Protein AF-A0AAP5IHN7-F1 (afdb_monomer)

Solvent-accessible surface area (backbone atoms only — not comparable to full-atom values): 14460 Å² total; per-residue (Å²): 134,83,80,81,68,76,49,72,66,56,55,54,49,52,39,55,50,35,33,52,52,10,48,52,33,21,50,54,8,46,66,50,47,39,76,86,79,57,64,30,33,31,35,29,40,30,78,47,74,58,98,88,44,81,46,77,48,78,48,77,42,47,66,92,49,83,80,64,87,86,43,43,83,75,46,70,49,75,59,59,65,66,53,33,53,48,10,48,50,31,24,52,52,9,47,52,41,24,52,52,27,50,57,58,45,51,58,51,51,56,50,50,51,52,50,50,50,52,50,52,51,51,52,51,54,50,50,53,52,52,52,52,50,51,53,51,52,52,51,52,51,51,53,50,50,52,52,49,52,52,45,42,71,76,52,60,77,76,76,78,71,88,73,77,88,81,85,87,87,88,79,82,83,73,74,77,74,65,95,52,57,100,42,58,68,29,51,52,56,58,60,68,35,78,89,46,66,80,43,78,65,54,47,44,46,74,64,54,32,75,39,70,56,91,87,44,64,48,50,63,65,61,51,47,52,39,48,54,57,34,37,76,70,64,45,31,44,72,75,41,96,82,67,52,34,34,28,64,67,78,128

pLDDT: mean 77.76, std 14.7, range [32.34, 93.0]

Sequence (251 aa):
MQNKGLTKQGVWLAKHWGLAIGSIMGFGGLCLAVPGNMVTWSKYQQTNNILGVSYTTEQYAPINSPPPFGFKLVGILPDSHSVKGLGASLALLGSTILFMSANSLKKEYERLEFTNWQIRQSEFELTDYEYGQSVEVDRYAIDLQYQQQISNMLNPPVAYHPEELTSPEDQPRLKAEPEFSRTCTGFLAWLKQEKFQKFENKFVVRVLAQQSFPQKKLSTEEIRSFVDELVQVEQVSWLDEEKSSFRLLNS

Foldseek 3Di:
DDPPPQDPVNVVVVLVVLQVQLVCLQVQLVVLQDPVLQFWKFKWWAWDADPNDTDIDIDIDGPPDDDDPRTDGDDIRHGPVVSNVSSPVSNVSSNVSNVVSVVVVVVVVVVVVVVVVVVVVVVVVVVVVVVVVVVVVVVVVVVVVVVVVVCCVVPVPPPPDPDDDDDDDDDDPPPDDQPFDLALVSVVVVCPDPVNPVVVQKDFLVVQQVDDPRHDRDDSVSVLVSQVVCVVVVQKAQPDPVSGMIGGPPD

Radius of gyration: 43.1 Å; Cα contacts (8 Å, |Δi|>4): 229; chains: 1; bounding box: 94×50×125 Å

Secondary structure (DSSP, 8-state):
----PPPHHHHHHHHHHHHHHHHHHHHHHHHHH-GGG--PEEEEEEEEEETTEEEEEEEEEETTSPPPTTPEEEEEE---HHHHHHHHHHHHHHHHHHHHHHHHHHHHHHHHHHHHHHHHHHHHHHHHHHHHHHHHHHHHHHHHHHHHHHHHHHS-----------------------SS-SSHHHHHHHHTSGGGGGGTTEEEHHHHHHSEETTEEPPHHHHHHHHHHHHHTTSEEESSTTS-EEEES--

Structure (mmCIF, N/CA/C/O backbone):
data_AF-A0AAP5IHN7-F1
#
_entry.id   AF-A0AAP5IHN7-F1
#
loop_
_atom_site.group_PDB
_atom_site.id
_atom_site.type_symbol
_atom_site.label_atom_id
_atom_site.label_alt_id
_atom_site.label_comp_id
_atom_site.label_asym_id
_atom_site.label_entity_id
_atom_site.label_seq_id
_atom_site.pdbx_PDB_ins_code
_atom_site.Cartn_x
_atom_site.Cartn_y
_atom_site.Cartn_z
_atom_site.occupancy
_atom_site.B_iso_or_equiv
_atom_site.auth_seq_id
_atom_site.auth_comp_id
_atom_site.auth_asym_id
_atom_site.auth_atom_id
_atom_site.pdbx_PDB_model_num
ATOM 1 N N . MET A 1 1 ? -27.699 17.706 -15.989 1.00 39.12 1 MET A N 1
ATOM 2 C CA . MET A 1 1 ? -26.631 16.684 -16.041 1.00 39.12 1 MET A CA 1
ATOM 3 C C . MET A 1 1 ? -25.768 16.837 -14.800 1.00 39.12 1 MET A C 1
ATOM 5 O O . MET A 1 1 ? -24.958 17.750 -14.736 1.00 39.12 1 MET A O 1
ATOM 9 N N . GLN A 1 2 ? -26.020 16.031 -13.767 1.00 33.59 2 GLN A N 1
ATOM 10 C CA . GLN A 1 2 ? -25.209 16.039 -12.549 1.00 33.59 2 GLN A CA 1
ATOM 11 C C . GLN A 1 2 ? -23.896 15.308 -12.832 1.00 33.59 2 GLN A C 1
ATOM 13 O O . GLN A 1 2 ? -23.904 14.128 -13.181 1.00 33.59 2 GLN A O 1
ATOM 18 N N . ASN A 1 3 ? -22.782 16.025 -12.695 1.00 41.41 3 ASN A N 1
ATOM 19 C CA . ASN A 1 3 ? -21.447 15.444 -12.651 1.00 41.41 3 ASN A CA 1
ATOM 20 C C . ASN A 1 3 ? -21.424 14.440 -11.491 1.00 41.41 3 ASN A C 1
ATOM 22 O O . ASN A 1 3 ? -21.409 14.838 -10.326 1.00 41.41 3 ASN A O 1
ATOM 26 N N . LYS A 1 4 ? -21.466 13.138 -11.798 1.00 50.34 4 LYS A N 1
ATOM 27 C CA . LYS A 1 4 ? -21.148 12.083 -10.833 1.00 50.34 4 LYS A CA 1
ATOM 28 C C . LYS A 1 4 ? -19.668 12.244 -10.502 1.00 50.34 4 LYS A C 1
ATOM 30 O O . LYS A 1 4 ? -18.810 11.735 -11.217 1.00 50.34 4 LYS A O 1
ATOM 35 N N . GLY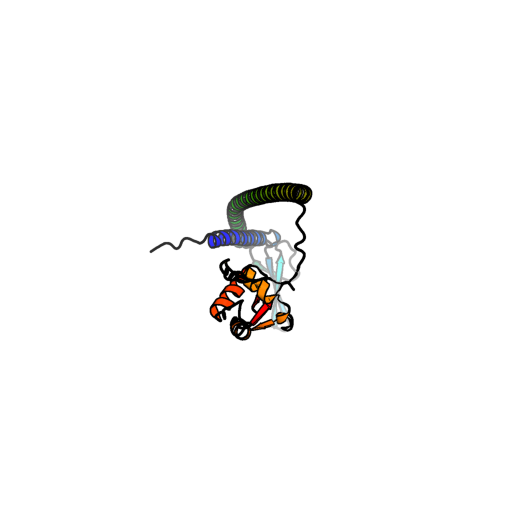 A 1 5 ? -19.386 13.055 -9.483 1.00 51.38 5 GLY A N 1
ATOM 36 C CA . GLY A 1 5 ? -18.038 13.305 -8.998 1.00 51.38 5 GLY A CA 1
ATOM 37 C C . GLY A 1 5 ? -17.333 11.980 -8.743 1.00 51.38 5 GLY A C 1
ATOM 38 O O . GLY A 1 5 ? -17.936 11.054 -8.195 1.00 51.38 5 GLY A O 1
ATOM 39 N N . LEU A 1 6 ? -16.075 11.883 -9.183 1.00 58.16 6 LEU A N 1
ATOM 40 C CA . LEU A 1 6 ? -15.230 10.733 -8.893 1.00 58.16 6 LEU A CA 1
ATOM 41 C C . LEU A 1 6 ? -15.327 10.410 -7.399 1.00 58.16 6 LEU A C 1
ATOM 43 O O . LEU A 1 6 ? -14.991 11.233 -6.547 1.00 58.16 6 LEU A O 1
ATOM 47 N N . THR A 1 7 ? -15.791 9.202 -7.088 1.00 74.31 7 THR A N 1
ATOM 48 C CA . THR A 1 7 ? -15.757 8.674 -5.721 1.00 74.31 7 THR A CA 1
ATOM 49 C C . THR A 1 7 ? -14.334 8.778 -5.162 1.00 74.31 7 THR A C 1
ATOM 51 O O . THR A 1 7 ? -13.362 8.630 -5.908 1.00 74.31 7 THR A O 1
ATOM 54 N N . LYS A 1 8 ? -14.188 9.007 -3.849 1.00 72.50 8 LYS A N 1
ATOM 55 C CA . LYS A 1 8 ? -12.871 9.101 -3.185 1.00 72.50 8 LYS A CA 1
ATOM 56 C C . LYS A 1 8 ? -11.971 7.889 -3.494 1.00 72.50 8 LYS A C 1
ATOM 58 O O . LYS A 1 8 ? -10.769 8.053 -3.669 1.00 72.50 8 LYS A O 1
ATOM 63 N N . GLN A 1 9 ? -12.568 6.705 -3.661 1.00 76.44 9 GLN A N 1
ATOM 64 C CA . GLN A 1 9 ? -11.886 5.482 -4.102 1.00 76.44 9 GLN A CA 1
ATOM 65 C C . GLN A 1 9 ? -11.302 5.593 -5.519 1.00 76.44 9 GLN A C 1
ATOM 67 O O . GLN A 1 9 ? -10.169 5.182 -5.749 1.00 76.44 9 GLN A O 1
ATOM 72 N N . GLY A 1 10 ? -12.036 6.193 -6.460 1.00 79.00 10 GLY A N 1
ATOM 73 C CA . GLY A 1 10 ? -11.558 6.414 -7.827 1.00 79.00 10 GLY A CA 1
ATOM 74 C C . GLY A 1 10 ? -10.370 7.376 -7.895 1.00 79.00 10 GLY A C 1
ATOM 75 O O . GLY A 1 10 ? -9.430 7.134 -8.646 1.00 79.00 10 GLY A O 1
ATOM 76 N N . VAL A 1 11 ? -10.368 8.427 -7.068 1.00 80.81 11 VAL A N 1
ATOM 77 C CA . VAL A 1 11 ? -9.225 9.354 -6.960 1.00 80.81 11 VAL A CA 1
ATOM 78 C C . VAL A 1 11 ? -8.005 8.651 -6.359 1.00 80.81 11 VAL A C 1
ATOM 80 O O . VAL A 1 11 ? -6.893 8.819 -6.854 1.00 80.81 11 VAL A O 1
ATOM 83 N N . TRP A 1 12 ? -8.211 7.834 -5.325 1.00 82.12 12 TRP A N 1
ATOM 84 C CA . TRP A 1 12 ? -7.142 7.068 -4.684 1.00 82.12 12 TRP A CA 1
ATOM 85 C C . TRP A 1 12 ? -6.512 6.048 -5.641 1.00 82.12 12 TRP A C 1
ATOM 87 O O . TRP A 1 12 ? -5.288 6.003 -5.780 1.00 82.12 12 TRP A O 1
ATOM 97 N N . LEU A 1 13 ? -7.340 5.295 -6.373 1.00 86.12 13 LEU A N 1
ATOM 98 C CA . LEU A 1 13 ? -6.884 4.372 -7.411 1.00 86.12 13 LEU A CA 1
ATOM 99 C C . LEU A 1 13 ? -6.112 5.115 -8.502 1.00 86.12 13 LEU A C 1
ATOM 101 O O . LEU A 1 13 ? -5.002 4.711 -8.835 1.00 86.12 13 LEU A O 1
ATOM 105 N N . ALA A 1 14 ? -6.645 6.225 -9.021 1.00 84.88 14 ALA A N 1
ATOM 106 C CA . ALA A 1 14 ? -6.000 6.994 -10.085 1.00 84.88 14 ALA A CA 1
ATOM 107 C C . ALA A 1 14 ? -4.578 7.451 -9.715 1.00 84.88 14 ALA A C 1
ATOM 109 O O . ALA A 1 14 ? -3.684 7.414 -10.558 1.00 84.88 14 ALA A O 1
ATOM 110 N N . LYS A 1 15 ? -4.336 7.819 -8.452 1.00 84.75 15 LYS A N 1
ATOM 111 C CA . LYS A 1 15 ? -2.999 8.203 -7.969 1.00 84.75 15 LYS A CA 1
ATOM 112 C C . LYS A 1 15 ? -2.018 7.030 -7.922 1.00 84.75 15 LYS A C 1
ATOM 114 O O . LYS A 1 15 ? -0.862 7.191 -8.306 1.00 84.75 15 LYS A O 1
ATOM 119 N N . HIS A 1 16 ? -2.470 5.849 -7.499 1.00 87.94 16 HIS A N 1
ATOM 120 C CA . HIS A 1 16 ? -1.637 4.640 -7.476 1.00 87.94 16 HIS A CA 1
ATOM 121 C C . HIS A 1 16 ? -1.355 4.118 -8.890 1.00 87.94 16 HIS A C 1
ATOM 123 O O . HIS A 1 16 ? -0.225 3.737 -9.195 1.00 87.94 16 HIS A O 1
ATOM 129 N N . TRP A 1 17 ? -2.342 4.189 -9.785 1.00 89.56 17 TRP A N 1
ATOM 130 C CA . TRP A 1 17 ? -2.137 3.937 -11.211 1.00 89.56 17 TRP A CA 1
ATOM 131 C C . TRP A 1 17 ? -1.147 4.934 -11.820 1.00 89.56 17 TRP A C 1
ATOM 133 O O . TRP A 1 17 ? -0.264 4.525 -12.568 1.00 89.56 17 TRP A O 1
ATOM 143 N N . GLY A 1 18 ? -1.221 6.215 -11.445 1.00 87.75 18 GLY A N 1
ATOM 144 C CA . GLY A 1 18 ? -0.243 7.233 -11.834 1.00 87.75 18 GLY A CA 1
ATOM 145 C C . GLY A 1 18 ? 1.188 6.876 -11.420 1.00 87.75 18 GLY A C 1
ATOM 146 O O . GLY A 1 18 ? 2.099 6.965 -12.241 1.00 87.75 18 GLY A O 1
ATOM 147 N N . LEU A 1 19 ? 1.391 6.383 -10.192 1.00 90.19 19 LEU A N 1
ATOM 148 C CA . LEU A 1 19 ? 2.695 5.875 -9.742 1.00 90.19 19 LEU A CA 1
ATOM 149 C C . LEU A 1 19 ? 3.184 4.678 -10.568 1.00 90.19 19 LEU A C 1
ATOM 151 O O . LEU A 1 19 ? 4.351 4.646 -10.965 1.00 90.19 19 LEU A O 1
ATOM 155 N N . ALA A 1 20 ? 2.310 3.704 -10.830 1.00 90.69 20 ALA A N 1
ATOM 156 C CA . ALA A 1 20 ? 2.659 2.513 -11.600 1.00 90.69 20 ALA A CA 1
ATOM 157 C C . ALA A 1 20 ? 3.050 2.873 -13.042 1.00 90.69 20 ALA A C 1
ATOM 159 O O . ALA A 1 20 ? 4.103 2.459 -13.524 1.00 90.69 20 ALA A O 1
ATOM 160 N N . ILE A 1 21 ? 2.246 3.710 -13.703 1.00 91.50 21 ILE A N 1
ATOM 161 C CA . ILE A 1 21 ? 2.502 4.180 -15.069 1.00 91.50 21 ILE A CA 1
ATOM 162 C C . ILE A 1 21 ? 3.793 5.001 -15.117 1.00 91.50 21 ILE A C 1
ATOM 164 O O . ILE A 1 21 ? 4.642 4.744 -15.968 1.00 91.50 21 ILE A O 1
ATOM 168 N N . GLY A 1 22 ? 3.985 5.934 -14.179 1.00 90.19 22 GLY A N 1
ATOM 169 C CA . GLY A 1 22 ? 5.208 6.734 -14.089 1.00 90.19 22 GLY A CA 1
ATOM 170 C C . GLY A 1 22 ? 6.461 5.874 -13.910 1.00 90.19 22 GLY A C 1
ATOM 171 O O . GLY A 1 22 ? 7.471 6.115 -14.567 1.00 90.19 22 GLY A O 1
ATOM 172 N N . SER A 1 23 ? 6.377 4.817 -13.097 1.00 90.88 23 SER A N 1
ATOM 173 C CA . SER A 1 23 ? 7.486 3.878 -12.869 1.00 90.88 23 SER A CA 1
ATOM 174 C C . SER A 1 23 ? 7.809 3.053 -14.114 1.00 90.88 23 SER A C 1
ATOM 176 O O . SER A 1 23 ? 8.974 2.943 -14.491 1.00 90.88 23 SER A O 1
ATOM 178 N N . ILE A 1 24 ? 6.789 2.516 -14.788 1.00 92.69 24 ILE A N 1
ATOM 179 C CA . ILE A 1 24 ? 6.959 1.719 -16.011 1.00 92.69 24 ILE A CA 1
ATOM 180 C C . ILE A 1 24 ? 7.515 2.585 -17.146 1.00 92.69 24 ILE A C 1
ATOM 182 O O . ILE A 1 24 ? 8.458 2.176 -17.819 1.00 92.69 24 ILE A O 1
ATOM 186 N N . MET A 1 25 ? 6.977 3.792 -17.345 1.00 89.44 25 MET A N 1
ATOM 187 C CA . MET A 1 25 ? 7.475 4.723 -18.363 1.00 89.44 25 MET A CA 1
ATOM 188 C C . MET A 1 25 ? 8.887 5.217 -18.034 1.00 89.44 25 MET A C 1
ATOM 190 O O . MET A 1 25 ? 9.730 5.282 -18.924 1.00 89.44 25 MET A O 1
ATOM 194 N N . GLY A 1 26 ? 9.170 5.509 -16.763 1.00 89.38 26 GLY A N 1
ATOM 195 C CA . GLY A 1 26 ? 10.495 5.912 -16.299 1.00 89.38 26 GLY A CA 1
ATOM 196 C C . GLY A 1 26 ? 11.541 4.832 -16.568 1.00 89.38 26 GLY A C 1
ATOM 197 O O . GLY A 1 26 ? 12.559 5.088 -17.209 1.00 89.38 26 GLY A O 1
ATOM 198 N N . PHE A 1 27 ? 11.255 3.602 -16.140 1.00 88.62 27 PHE A N 1
ATOM 199 C CA . PHE A 1 27 ? 12.144 2.459 -16.319 1.00 88.62 27 PHE A CA 1
ATOM 200 C C . PHE A 1 27 ? 12.295 2.063 -17.793 1.00 88.62 27 PHE A C 1
ATOM 202 O O . PHE A 1 27 ? 13.413 1.923 -18.281 1.00 88.62 27 PHE A O 1
ATOM 209 N N . GLY A 1 28 ? 11.188 1.959 -18.535 1.00 86.12 28 GLY A N 1
ATOM 210 C CA . GLY A 1 28 ? 11.211 1.668 -19.969 1.00 86.12 28 GLY A CA 1
ATOM 211 C C . GLY A 1 28 ? 11.958 2.738 -20.768 1.00 86.12 28 GLY A C 1
ATOM 212 O O . GLY A 1 28 ? 12.743 2.413 -21.657 1.00 86.12 28 GLY A O 1
ATOM 213 N N . GLY A 1 29 ? 11.787 4.011 -20.403 1.00 85.81 29 GLY A N 1
ATOM 214 C CA . GLY A 1 29 ? 12.540 5.125 -20.969 1.00 85.81 29 GLY A CA 1
ATOM 215 C C . GLY A 1 29 ? 14.040 5.017 -20.714 1.00 85.81 29 GLY A C 1
ATOM 216 O O . GLY A 1 29 ? 14.831 5.174 -21.643 1.00 85.81 29 GLY A O 1
ATOM 217 N N . LEU A 1 30 ? 14.436 4.673 -19.484 1.00 85.06 30 LEU A N 1
ATOM 218 C CA . LEU A 1 30 ? 15.836 4.433 -19.138 1.00 85.06 30 LEU A CA 1
ATOM 219 C C . LEU A 1 30 ? 16.427 3.275 -19.944 1.00 85.06 30 LEU A C 1
ATOM 221 O O . LEU A 1 30 ? 17.497 3.457 -20.513 1.00 85.06 30 LEU A O 1
ATOM 225 N N . CYS A 1 31 ? 15.727 2.139 -20.068 1.00 83.00 31 CYS A N 1
ATOM 226 C CA . CYS A 1 31 ? 16.167 0.988 -20.867 1.00 83.00 31 CYS A CA 1
ATOM 227 C C . CYS A 1 31 ? 16.419 1.348 -22.340 1.00 83.00 31 CYS A C 1
ATOM 229 O O . CYS A 1 31 ? 17.391 0.886 -22.939 1.00 83.00 31 CYS A O 1
ATOM 231 N N . LEU A 1 32 ? 15.568 2.195 -22.920 1.00 79.69 32 LEU A N 1
ATOM 232 C CA . LEU A 1 32 ? 15.720 2.675 -24.296 1.00 79.69 32 LEU A CA 1
ATOM 233 C C . LEU A 1 32 ? 16.826 3.732 -24.439 1.00 79.69 32 LEU A C 1
ATOM 235 O O . LEU A 1 32 ? 17.413 3.864 -25.510 1.00 79.69 32 LEU A O 1
ATOM 239 N N . ALA A 1 33 ? 17.136 4.464 -23.368 1.00 74.50 33 ALA A N 1
ATOM 240 C CA . ALA A 1 33 ? 18.189 5.474 -23.339 1.00 74.50 33 ALA A CA 1
ATOM 241 C C . ALA A 1 33 ? 19.595 4.909 -23.023 1.00 74.50 33 ALA A C 1
ATOM 243 O O . ALA A 1 33 ? 20.571 5.660 -23.093 1.00 74.50 33 ALA A O 1
ATOM 244 N N . VAL A 1 34 ? 19.730 3.615 -22.685 1.00 74.75 34 VAL A N 1
ATOM 245 C CA . VAL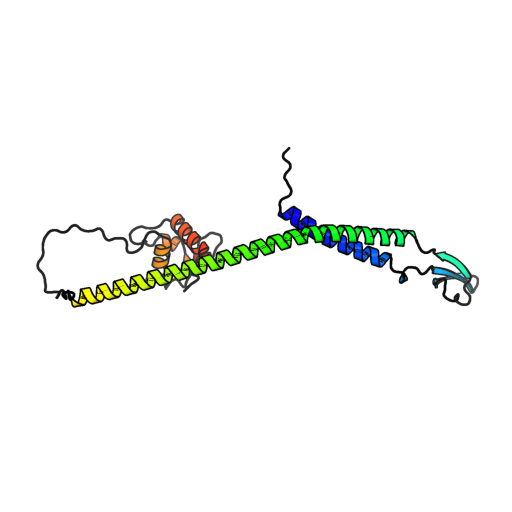 A 1 34 ? 21.012 3.005 -22.276 1.00 74.75 34 VAL A CA 1
ATOM 246 C C . VAL A 1 34 ? 22.068 3.050 -23.402 1.00 74.75 34 VAL A C 1
ATOM 248 O O . VAL A 1 34 ? 21.791 2.618 -24.525 1.00 74.75 34 VAL A O 1
ATOM 251 N N . PRO A 1 35 ? 23.321 3.457 -23.100 1.00 60.31 35 PRO A N 1
ATOM 252 C CA . PRO A 1 35 ? 24.433 3.500 -24.058 1.00 60.31 35 PRO A CA 1
ATOM 253 C C . PRO A 1 35 ? 24.799 2.169 -24.737 1.00 60.31 35 PRO A C 1
ATOM 255 O O . PRO A 1 35 ? 25.333 2.158 -25.840 1.00 60.31 35 PRO A O 1
ATOM 258 N N . GLY A 1 36 ? 24.500 1.032 -24.109 1.00 58.88 36 GLY A N 1
ATOM 259 C CA . GLY A 1 36 ? 24.745 -0.302 -24.673 1.00 58.88 36 GLY A CA 1
ATOM 260 C C . GLY A 1 36 ? 23.912 -0.628 -25.919 1.00 58.88 36 GLY A C 1
ATOM 261 O O . GLY A 1 36 ? 24.344 -1.434 -26.737 1.00 58.88 36 GLY A O 1
ATOM 262 N N . ASN A 1 37 ? 22.771 0.042 -26.117 1.00 58.25 37 ASN A N 1
ATOM 263 C CA . ASN A 1 37 ? 21.926 -0.121 -27.307 1.00 58.25 37 ASN A CA 1
ATOM 264 C C . ASN A 1 37 ? 22.367 0.773 -28.489 1.00 58.25 37 ASN A C 1
ATOM 266 O O . ASN A 1 37 ? 21.694 0.795 -29.513 1.00 58.25 37 ASN A O 1
ATOM 270 N N . MET A 1 38 ? 23.488 1.503 -28.361 1.00 57.16 38 MET A N 1
ATOM 271 C CA . MET A 1 38 ? 23.991 2.499 -29.329 1.00 57.16 38 MET A CA 1
ATOM 272 C C . MET A 1 38 ? 24.950 1.941 -30.381 1.00 57.16 38 MET A C 1
ATOM 274 O O . MET A 1 38 ? 25.636 2.697 -31.072 1.00 57.16 38 MET A O 1
ATOM 278 N N . VAL A 1 39 ? 25.097 0.622 -30.455 1.00 64.94 39 VAL A N 1
ATOM 279 C CA . VAL A 1 39 ? 26.034 0.039 -31.406 1.00 64.94 39 VAL A CA 1
ATOM 280 C C . VAL A 1 39 ? 25.449 0.225 -32.801 1.00 64.94 39 VAL A C 1
ATOM 282 O O . VAL A 1 39 ? 24.494 -0.443 -33.180 1.00 64.94 39 VAL A O 1
ATOM 285 N N . THR A 1 40 ? 26.014 1.150 -33.571 1.00 68.81 40 THR A N 1
ATOM 286 C CA . THR A 1 40 ? 25.834 1.177 -35.021 1.00 68.81 40 THR A CA 1
ATOM 287 C C . THR A 1 40 ? 26.321 -0.155 -35.566 1.00 68.81 40 THR A C 1
ATOM 289 O O . THR A 1 40 ? 27.444 -0.576 -35.285 1.00 68.81 40 THR A O 1
ATOM 292 N N . TRP A 1 41 ? 25.470 -0.836 -36.325 1.00 81.50 41 TRP A N 1
ATOM 293 C CA . TRP A 1 41 ? 25.812 -2.123 -36.916 1.00 81.50 41 TRP A CA 1
ATOM 294 C C . TRP A 1 41 ? 26.199 -1.911 -38.371 1.00 81.50 41 TRP A C 1
ATOM 296 O O . TRP A 1 41 ? 25.454 -1.319 -39.151 1.00 81.50 41 TRP A O 1
ATOM 306 N N . SER A 1 42 ? 27.364 -2.401 -38.759 1.00 84.44 42 SER A N 1
ATOM 307 C CA . SER A 1 42 ? 27.740 -2.544 -40.157 1.00 84.44 42 SER A CA 1
ATOM 308 C C . SER A 1 42 ? 27.210 -3.876 -40.688 1.00 84.44 42 SER A C 1
ATOM 310 O O . SER A 1 42 ? 27.376 -4.933 -40.074 1.00 84.44 42 SER A O 1
ATOM 312 N N . LYS A 1 43 ? 26.542 -3.815 -41.844 1.00 88.06 43 LYS A N 1
ATOM 313 C CA . LYS A 1 43 ? 26.085 -4.980 -42.601 1.00 88.06 43 LYS A CA 1
ATOM 314 C C . LYS A 1 43 ? 27.157 -5.360 -43.613 1.00 88.06 43 LYS A C 1
ATOM 316 O O . LYS A 1 43 ? 27.478 -4.585 -44.519 1.00 88.06 43 LYS A O 1
ATOM 321 N N . TYR A 1 44 ? 27.655 -6.578 -43.488 1.00 89.44 44 TYR A N 1
ATOM 322 C CA . TYR A 1 44 ? 28.633 -7.168 -44.383 1.00 89.44 44 TYR A CA 1
ATOM 323 C C . TYR A 1 44 ? 27.987 -8.280 -45.208 1.00 89.44 44 TYR A C 1
ATOM 325 O O . TYR A 1 44 ? 27.178 -9.052 -44.693 1.00 89.44 44 TYR A O 1
ATOM 333 N N . GLN A 1 45 ? 28.340 -8.378 -46.489 1.00 92.31 45 GLN A N 1
ATOM 334 C CA . GLN A 1 45 ? 27.931 -9.486 -47.348 1.00 92.31 45 GLN A CA 1
ATOM 335 C C . GLN A 1 45 ? 29.140 -10.105 -48.042 1.00 92.31 45 GLN A C 1
ATOM 337 O O . GLN A 1 45 ? 30.030 -9.409 -48.534 1.00 92.31 45 GLN A O 1
ATOM 342 N N . GLN A 1 46 ? 29.139 -11.429 -48.124 1.00 90.94 46 GLN A N 1
ATOM 343 C CA . GLN A 1 46 ? 30.063 -12.195 -48.945 1.00 90.94 46 GLN A CA 1
ATOM 344 C C . GLN A 1 46 ? 29.254 -12.941 -49.997 1.00 90.94 46 G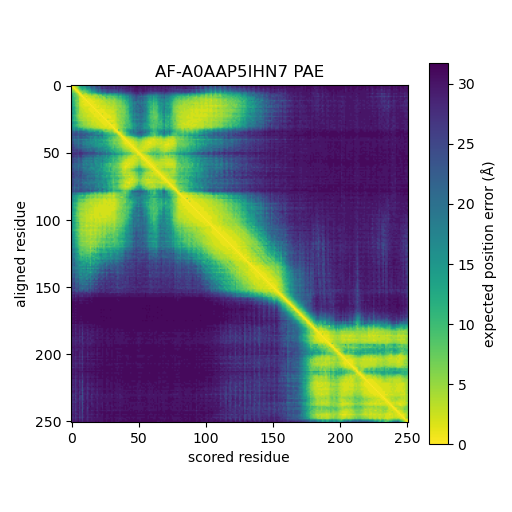LN A C 1
ATOM 346 O O . GLN A 1 46 ? 28.353 -13.712 -49.672 1.00 90.94 46 GLN A O 1
ATOM 351 N N . THR A 1 47 ? 29.564 -12.690 -51.267 1.00 87.19 47 THR A N 1
ATOM 352 C CA . THR A 1 47 ? 28.983 -13.440 -52.383 1.00 87.19 47 THR A CA 1
ATOM 353 C C . THR A 1 47 ? 30.005 -14.467 -52.841 1.00 87.19 47 THR A C 1
ATOM 355 O O . THR A 1 47 ? 31.057 -14.096 -53.355 1.00 87.19 47 THR A O 1
ATOM 358 N N . ASN A 1 48 ? 29.706 -15.745 -52.640 1.00 88.06 48 ASN A N 1
ATOM 359 C CA . ASN A 1 48 ? 30.523 -16.856 -53.111 1.00 88.06 48 ASN A CA 1
ATOM 360 C C . ASN A 1 48 ? 29.840 -17.495 -54.319 1.00 88.06 48 ASN A C 1
ATOM 362 O O . ASN A 1 48 ? 28.620 -17.639 -54.336 1.00 88.06 48 ASN A O 1
ATOM 366 N N . ASN A 1 49 ? 30.615 -17.887 -55.324 1.00 86.12 49 ASN A N 1
ATOM 367 C CA . ASN A 1 49 ? 30.099 -18.598 -56.488 1.00 86.12 49 ASN A CA 1
ATOM 368 C C . ASN A 1 49 ? 30.671 -20.016 -56.476 1.00 86.12 49 ASN A C 1
ATOM 370 O O . ASN A 1 49 ? 31.886 -20.189 -56.565 1.00 86.12 49 ASN A O 1
ATOM 374 N N . ILE A 1 50 ? 29.808 -21.017 -56.307 1.00 84.44 50 ILE A N 1
ATOM 375 C CA . ILE A 1 50 ? 30.192 -22.431 -56.259 1.00 84.44 50 ILE A CA 1
ATOM 376 C C . ILE A 1 50 ? 29.396 -23.138 -57.352 1.00 84.44 50 ILE A C 1
ATOM 378 O O . ILE A 1 50 ? 28.170 -23.079 -57.359 1.00 84.44 50 ILE A O 1
ATOM 382 N N . LEU A 1 51 ? 30.093 -23.787 -58.291 1.00 81.69 51 LEU A N 1
ATOM 383 C CA . LEU A 1 51 ? 29.479 -24.536 -59.400 1.00 81.69 51 LEU A CA 1
ATOM 384 C C . LEU A 1 51 ? 28.482 -23.710 -60.248 1.00 81.69 51 LEU A C 1
ATOM 386 O O . LEU A 1 51 ? 27.492 -24.240 -60.742 1.00 81.69 51 LEU A O 1
ATOM 390 N N . GLY A 1 52 ? 28.733 -22.406 -60.419 1.00 83.12 52 GLY A N 1
ATOM 391 C CA . GLY A 1 52 ? 27.877 -21.507 -61.207 1.00 83.12 52 GLY A CA 1
ATOM 392 C C . GLY A 1 52 ? 26.642 -20.980 -60.467 1.00 83.12 52 GLY A C 1
ATOM 393 O O . GLY A 1 52 ? 25.872 -20.220 -61.053 1.00 83.12 52 GLY A O 1
ATOM 394 N N . VAL A 1 53 ? 26.464 -21.340 -59.192 1.00 82.62 53 VAL A N 1
ATOM 395 C CA . VAL A 1 53 ? 25.400 -20.829 -58.321 1.00 82.62 53 VAL A CA 1
ATOM 396 C C . VAL A 1 53 ? 25.985 -19.811 -57.340 1.00 82.62 53 VAL A C 1
ATOM 398 O O . VAL A 1 53 ? 26.935 -20.094 -56.604 1.00 82.62 53 VAL A O 1
ATOM 401 N N . SER A 1 54 ? 25.405 -18.610 -57.319 1.00 89.62 54 SER A N 1
ATOM 402 C CA . SER A 1 54 ? 25.785 -17.532 -56.404 1.00 89.62 54 SER A CA 1
ATOM 403 C C . SER A 1 54 ? 25.074 -17.657 -55.053 1.00 89.62 54 SER A C 1
ATOM 405 O O . SER A 1 54 ? 23.845 -17.633 -54.999 1.00 89.62 54 SER A O 1
ATOM 407 N N . TYR A 1 55 ? 25.845 -17.700 -53.966 1.00 88.38 55 TYR A N 1
ATOM 408 C CA . TYR A 1 55 ? 25.373 -17.688 -52.582 1.00 88.38 55 TYR A CA 1
ATOM 409 C C . TYR A 1 55 ? 25.800 -16.394 -51.891 1.00 88.38 55 TYR A C 1
ATOM 411 O O . TYR A 1 55 ? 26.987 -16.068 -51.853 1.00 88.38 55 TYR A O 1
ATOM 419 N N . THR A 1 56 ? 24.850 -15.674 -51.302 1.00 89.56 56 THR A N 1
ATOM 420 C CA . THR A 1 56 ? 25.110 -14.476 -50.494 1.00 89.56 56 THR A CA 1
ATOM 421 C C . THR A 1 56 ? 24.966 -14.793 -49.013 1.00 89.56 56 THR A C 1
ATOM 423 O O . THR A 1 56 ? 23.885 -15.163 -48.563 1.00 89.56 56 THR A O 1
ATOM 426 N N . THR A 1 57 ? 26.046 -14.627 -48.253 1.00 89.12 57 THR A N 1
ATOM 427 C CA . THR A 1 57 ? 26.044 -14.727 -46.785 1.00 89.12 57 THR A CA 1
ATOM 428 C C . THR A 1 57 ? 26.053 -13.324 -46.194 1.00 89.12 57 THR A C 1
ATOM 430 O O . THR A 1 57 ? 26.871 -12.502 -46.607 1.00 89.12 57 THR A O 1
ATOM 433 N N . GLU A 1 58 ? 25.163 -13.047 -45.241 1.00 90.12 58 GLU A N 1
ATOM 434 C CA . GLU A 1 58 ? 25.088 -11.758 -44.544 1.00 90.12 58 GLU A CA 1
ATOM 435 C C . GLU A 1 58 ? 25.590 -11.890 -43.103 1.00 90.12 58 GLU A C 1
ATOM 437 O O . GLU A 1 58 ? 25.265 -12.857 -42.415 1.00 90.12 58 GLU A O 1
ATOM 442 N N . GLN A 1 59 ? 26.358 -10.90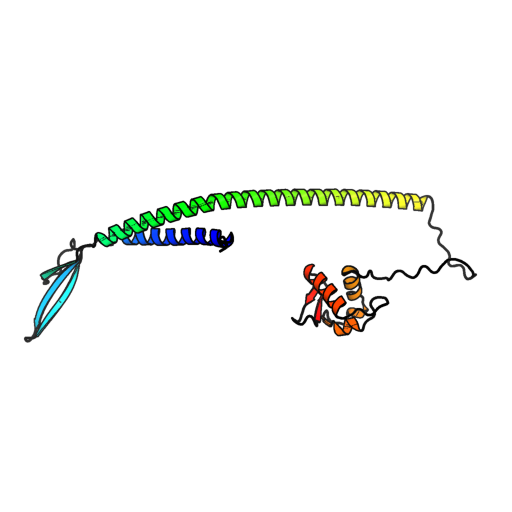7 -42.636 1.00 88.62 59 GLN A N 1
ATOM 443 C CA . GLN A 1 59 ? 26.835 -10.828 -41.258 1.00 88.62 59 GLN A CA 1
ATOM 444 C C . GLN A 1 59 ? 26.738 -9.391 -40.740 1.00 88.62 59 GLN A C 1
ATOM 446 O O . GLN A 1 59 ? 26.961 -8.432 -41.480 1.00 88.62 59 GLN A O 1
ATOM 451 N N . TYR A 1 60 ? 26.425 -9.245 -39.454 1.00 85.38 60 TYR A N 1
ATOM 452 C CA . TYR A 1 60 ? 26.342 -7.958 -38.770 1.00 85.38 60 TYR A CA 1
ATOM 453 C C . TYR A 1 60 ? 27.456 -7.861 -37.737 1.00 85.38 60 TYR A C 1
ATOM 455 O O . TYR A 1 60 ? 27.658 -8.794 -36.958 1.00 85.38 60 TYR A O 1
ATOM 463 N N . ALA A 1 61 ? 28.165 -6.736 -37.721 1.00 83.12 61 ALA A N 1
ATOM 464 C CA . ALA A 1 61 ? 29.167 -6.458 -36.701 1.00 83.12 61 ALA A CA 1
ATOM 465 C C . ALA A 1 61 ? 29.022 -5.017 -36.177 1.00 83.12 61 ALA A C 1
ATOM 467 O O . ALA A 1 61 ? 28.526 -4.153 -36.901 1.00 83.12 61 ALA A O 1
ATOM 468 N N . PRO A 1 62 ? 29.423 -4.732 -34.929 1.00 81.69 62 PRO A N 1
ATOM 469 C CA . PRO A 1 62 ? 29.551 -3.364 -34.427 1.00 81.69 62 PRO A CA 1
ATOM 470 C C . PRO A 1 62 ? 30.451 -2.502 -35.327 1.00 81.69 62 PRO A C 1
ATOM 472 O O . PRO A 1 62 ? 31.500 -2.979 -35.756 1.00 81.69 62 PRO A O 1
ATOM 475 N N . ILE A 1 63 ? 30.139 -1.220 -35.542 1.00 76.75 63 ILE A N 1
ATOM 476 C CA . ILE A 1 63 ? 30.943 -0.329 -36.408 1.00 76.75 63 ILE A CA 1
ATOM 477 C C . ILE A 1 63 ? 32.404 -0.200 -35.945 1.00 76.75 63 ILE A C 1
ATOM 479 O O . ILE A 1 63 ? 33.297 0.015 -36.757 1.00 76.75 63 ILE A O 1
ATOM 483 N N . ASN A 1 64 ? 32.636 -0.348 -34.636 1.00 77.06 64 ASN A N 1
ATOM 484 C CA . ASN A 1 64 ? 33.955 -0.271 -34.005 1.00 77.06 64 ASN A CA 1
ATOM 485 C C . ASN A 1 64 ? 34.665 -1.634 -33.933 1.00 77.06 64 ASN A C 1
ATOM 487 O O . ASN A 1 64 ? 35.754 -1.728 -33.369 1.00 77.06 64 ASN A O 1
ATOM 491 N N . SER A 1 65 ? 34.048 -2.700 -34.447 1.00 81.50 65 SER A N 1
ATOM 492 C CA . SER A 1 65 ? 34.657 -4.029 -34.506 1.00 81.50 65 SER A CA 1
ATOM 493 C C . SER A 1 65 ? 35.392 -4.230 -35.836 1.00 81.50 65 SER A C 1
ATOM 495 O O . SER A 1 65 ? 35.003 -3.643 -36.850 1.00 81.50 65 SER A O 1
ATOM 497 N N . PRO A 1 66 ? 36.471 -5.032 -35.859 1.00 83.44 66 PRO A N 1
ATOM 498 C CA . PRO A 1 66 ? 37.166 -5.337 -37.101 1.00 83.44 66 PRO A CA 1
ATOM 499 C C . PRO A 1 66 ? 36.216 -6.035 -38.091 1.00 83.44 66 PRO A C 1
ATOM 501 O O . PRO A 1 66 ? 35.420 -6.883 -37.678 1.00 83.44 66 PRO A O 1
ATOM 504 N N . PRO A 1 67 ? 36.292 -5.707 -39.394 1.00 83.06 67 PRO A N 1
ATOM 505 C CA . PRO A 1 67 ? 35.428 -6.319 -40.390 1.00 83.06 67 PRO A CA 1
ATOM 506 C C . PRO A 1 67 ? 35.700 -7.829 -40.483 1.00 83.06 67 PRO A C 1
ATOM 508 O O . PRO A 1 67 ? 36.864 -8.243 -40.446 1.00 83.06 67 PRO A O 1
ATOM 511 N N . PRO A 1 68 ? 34.660 -8.665 -40.640 1.00 85.94 68 PRO A N 1
ATOM 512 C CA . PRO A 1 68 ? 34.845 -10.096 -40.835 1.00 85.94 68 PRO A CA 1
ATOM 513 C C . PRO A 1 68 ? 35.609 -10.367 -42.140 1.00 85.94 68 PRO A C 1
ATOM 515 O O . PRO A 1 68 ? 35.308 -9.802 -43.195 1.00 85.94 68 PRO A O 1
ATOM 518 N N . PHE A 1 69 ? 36.625 -11.232 -42.062 1.00 85.50 69 PHE A N 1
ATOM 519 C CA . PHE A 1 69 ? 37.496 -11.555 -43.193 1.00 85.50 69 PHE A CA 1
ATOM 520 C C . PHE A 1 69 ? 36.699 -12.102 -44.383 1.00 85.50 69 PHE A C 1
ATOM 522 O O . PHE A 1 69 ? 35.930 -13.047 -44.240 1.00 85.50 69 PHE A O 1
ATOM 529 N N . GLY A 1 70 ? 36.919 -11.531 -45.570 1.00 83.44 70 GLY A N 1
ATOM 530 C CA . GLY A 1 70 ? 36.295 -11.992 -46.816 1.00 83.44 70 GLY A CA 1
ATOM 531 C C . GLY A 1 70 ? 34.909 -11.409 -47.114 1.00 83.44 70 GLY A C 1
ATOM 532 O O . GLY A 1 70 ? 34.389 -11.638 -48.205 1.00 83.44 70 GLY A O 1
ATOM 533 N N . PHE A 1 71 ? 34.333 -10.605 -46.215 1.00 88.12 71 PHE A N 1
ATOM 534 C CA . PHE A 1 71 ? 33.062 -9.929 -46.460 1.00 88.12 71 PHE A CA 1
ATOM 535 C C . PHE A 1 71 ? 33.265 -8.471 -46.898 1.00 88.12 71 PHE A C 1
ATOM 537 O O . PHE A 1 71 ? 34.179 -7.781 -46.447 1.00 88.12 71 PHE A O 1
ATOM 544 N N . LYS A 1 72 ? 32.379 -7.971 -47.765 1.00 86.31 72 LYS A N 1
ATOM 545 C CA . LYS A 1 72 ? 32.335 -6.562 -48.179 1.00 86.31 72 LYS A CA 1
ATOM 546 C C . LYS A 1 72 ? 31.284 -5.808 -47.374 1.00 86.31 72 LYS A C 1
ATOM 548 O O . LYS A 1 72 ? 30.205 -6.336 -47.124 1.00 86.31 72 LYS A O 1
ATOM 553 N N . LEU A 1 73 ? 31.584 -4.569 -46.993 1.00 84.81 73 LEU A N 1
ATOM 554 C CA . LEU A 1 73 ? 30.602 -3.674 -46.381 1.00 84.81 73 LEU A CA 1
ATOM 555 C C . LEU A 1 73 ? 29.535 -3.312 -47.423 1.00 84.81 73 LEU A C 1
ATOM 557 O O . LEU A 1 73 ? 29.871 -2.806 -48.492 1.00 84.81 73 LEU A O 1
ATOM 561 N N . VAL A 1 74 ? 28.267 -3.567 -47.108 1.00 87.12 74 VAL A N 1
ATOM 562 C CA . VAL A 1 74 ? 27.130 -3.304 -48.011 1.00 87.12 74 VAL A CA 1
ATOM 563 C C . VAL A 1 74 ? 26.228 -2.200 -47.484 1.00 87.12 74 VAL A C 1
ATOM 565 O O . VAL A 1 74 ? 25.582 -1.501 -48.257 1.00 87.12 74 VAL A O 1
ATOM 568 N N . GLY A 1 75 ? 26.212 -1.991 -46.172 1.00 80.75 75 GLY A N 1
ATOM 569 C CA . GLY A 1 75 ? 25.458 -0.901 -45.584 1.00 80.75 75 GLY A CA 1
ATOM 570 C C . GLY A 1 75 ? 25.812 -0.681 -44.129 1.00 80.75 75 GLY A C 1
ATOM 571 O O . GLY A 1 75 ? 26.419 -1.527 -43.474 1.00 80.75 75 GLY A O 1
ATOM 572 N N . ILE A 1 76 ? 25.406 0.472 -43.625 1.00 78.38 76 ILE A N 1
ATOM 573 C CA . ILE A 1 76 ? 25.457 0.806 -42.207 1.00 78.38 76 ILE A CA 1
ATOM 574 C C . ILE A 1 76 ? 24.002 0.887 -41.760 1.00 78.38 76 ILE A C 1
ATOM 576 O O . ILE A 1 76 ? 23.207 1.564 -42.409 1.00 78.38 76 ILE A O 1
ATOM 580 N N . LEU A 1 77 ? 23.643 0.184 -40.689 1.00 71.69 77 LEU A N 1
ATOM 581 C CA . LEU A 1 77 ? 22.396 0.430 -39.978 1.00 71.69 77 LEU A CA 1
ATOM 582 C C . LEU A 1 77 ? 22.674 1.553 -38.975 1.00 71.69 77 LEU A C 1
ATOM 584 O O . LEU A 1 77 ? 23.364 1.312 -37.976 1.00 71.69 77 LEU A O 1
ATOM 588 N N . PRO A 1 78 ? 22.223 2.790 -39.259 1.00 60.84 78 PRO A N 1
ATOM 589 C CA . PRO A 1 78 ? 22.457 3.900 -38.359 1.00 60.84 78 PRO A CA 1
ATOM 590 C C . PRO A 1 78 ? 21.717 3.667 -37.045 1.00 60.84 78 PRO A C 1
ATOM 592 O O . PRO A 1 78 ? 20.595 3.157 -37.015 1.00 60.84 78 PRO A O 1
ATOM 595 N N . ASP A 1 79 ? 22.361 4.080 -35.960 1.00 65.19 79 ASP A N 1
ATOM 596 C CA . ASP A 1 79 ? 21.746 4.150 -34.647 1.00 65.19 79 ASP A CA 1
ATOM 597 C C . ASP A 1 79 ? 20.563 5.126 -34.719 1.00 65.19 79 ASP A C 1
ATOM 599 O O . ASP A 1 79 ? 20.675 6.238 -35.251 1.00 65.19 79 ASP A O 1
ATOM 603 N N . SER A 1 80 ? 19.394 4.709 -34.237 1.00 64.31 80 SER A N 1
ATOM 604 C CA . SER A 1 80 ? 18.211 5.561 -34.317 1.00 64.31 80 SER A CA 1
ATOM 605 C C . SER A 1 80 ? 18.233 6.548 -33.150 1.00 64.31 80 SER A C 1
ATOM 607 O O . SER A 1 80 ? 17.721 6.296 -32.060 1.00 64.31 80 SER A O 1
ATOM 609 N N . HIS A 1 81 ? 18.822 7.724 -33.378 1.00 68.56 81 HIS A N 1
ATOM 610 C CA . HIS A 1 81 ? 18.755 8.853 -32.439 1.00 68.56 81 HIS A CA 1
ATOM 611 C C . HIS A 1 81 ? 17.315 9.136 -31.972 1.00 68.56 81 HIS A C 1
ATOM 613 O O . HIS A 1 81 ? 17.096 9.548 -30.833 1.00 68.56 81 HIS A O 1
ATOM 619 N N . SER A 1 82 ? 16.331 8.836 -32.822 1.00 68.06 82 SER A N 1
ATOM 620 C CA . SER A 1 82 ? 14.903 8.878 -32.515 1.00 68.06 82 SER A CA 1
ATOM 621 C C . SER A 1 82 ? 14.504 7.974 -31.343 1.00 68.06 82 SER A C 1
ATOM 623 O O . SER A 1 82 ? 13.742 8.419 -30.494 1.00 68.06 82 SER A O 1
ATOM 625 N N . VAL A 1 83 ? 15.036 6.751 -31.225 1.00 74.69 83 VAL A N 1
ATOM 626 C CA . VAL A 1 83 ? 14.701 5.833 -30.116 1.00 74.69 83 VAL A CA 1
ATOM 627 C C . VAL A 1 83 ? 15.281 6.318 -28.789 1.00 74.69 83 VAL A C 1
ATOM 629 O O . VAL A 1 83 ? 14.624 6.181 -27.762 1.00 74.69 83 VAL A O 1
ATOM 632 N N . LYS A 1 84 ? 16.439 6.988 -28.794 1.00 70.62 84 LYS A N 1
ATOM 633 C CA . LYS A 1 84 ? 16.983 7.643 -27.590 1.00 70.62 84 LYS A CA 1
ATOM 634 C C . LYS A 1 84 ? 16.209 8.885 -27.204 1.00 70.62 84 LYS A C 1
ATOM 636 O O . LYS A 1 84 ? 15.956 9.088 -26.026 1.00 70.62 84 LYS A O 1
ATOM 641 N N . GLY A 1 85 ? 15.848 9.717 -28.181 1.00 79.38 85 GLY A N 1
ATOM 642 C CA . GLY A 1 85 ? 15.003 10.884 -27.940 1.00 79.38 85 GLY A CA 1
ATOM 643 C C . GLY A 1 85 ? 13.673 10.461 -27.322 1.00 79.38 85 GLY A C 1
ATOM 644 O O . GLY A 1 85 ? 13.256 11.022 -26.312 1.00 79.38 85 GLY A O 1
ATOM 645 N N . LEU A 1 86 ? 13.076 9.392 -27.857 1.00 83.31 86 LEU A N 1
ATOM 646 C CA . LEU A 1 86 ? 11.890 8.763 -27.287 1.00 83.31 86 LEU A CA 1
ATOM 647 C C . LEU A 1 86 ? 12.166 8.209 -25.885 1.00 83.31 86 LEU A C 1
ATOM 649 O O . LEU A 1 86 ? 11.435 8.562 -24.969 1.00 83.31 86 LEU A O 1
ATOM 653 N N . GLY A 1 87 ? 13.235 7.437 -25.679 1.00 85.12 87 GLY A N 1
ATOM 654 C CA . GLY A 1 87 ? 13.609 6.882 -24.374 1.00 85.12 87 GLY A CA 1
ATOM 655 C C . GLY A 1 87 ? 13.837 7.950 -23.301 1.00 85.12 87 GLY A C 1
ATOM 656 O O . GLY A 1 87 ? 13.245 7.886 -22.227 1.00 85.12 87 GLY A O 1
ATOM 657 N N . ALA A 1 88 ? 14.609 8.992 -23.612 1.00 84.94 88 ALA A N 1
ATOM 658 C CA . ALA A 1 88 ? 14.854 10.126 -22.726 1.00 84.94 88 ALA A CA 1
ATOM 659 C C . ALA A 1 88 ? 13.566 10.910 -22.432 1.00 84.94 88 ALA A C 1
ATOM 661 O O . ALA A 1 88 ? 13.317 11.273 -21.284 1.00 84.94 88 ALA A O 1
ATOM 662 N N . SER A 1 89 ? 12.712 11.124 -23.439 1.00 86.69 89 SER A N 1
ATOM 663 C CA . SER A 1 89 ? 11.411 11.771 -23.235 1.00 86.69 89 SER A CA 1
ATOM 664 C C . SER A 1 89 ? 10.478 10.927 -22.361 1.00 86.69 89 SER A C 1
ATOM 666 O O . SER A 1 89 ? 9.833 11.472 -21.468 1.00 86.69 89 SER A O 1
ATOM 668 N N . LEU A 1 90 ? 10.465 9.600 -22.538 1.00 89.94 90 LEU A N 1
ATOM 669 C CA . LEU A 1 90 ? 9.697 8.670 -21.711 1.00 89.94 90 LEU A CA 1
ATOM 670 C C . LEU A 1 90 ? 10.215 8.657 -20.271 1.00 89.94 90 LEU A C 1
ATOM 672 O O . LEU A 1 90 ? 9.419 8.659 -19.338 1.00 89.94 90 LEU A O 1
ATOM 676 N N . ALA A 1 91 ? 11.538 8.686 -20.092 1.00 89.81 91 ALA A N 1
ATOM 677 C CA . ALA A 1 91 ? 12.171 8.718 -18.782 1.00 89.81 91 ALA A CA 1
ATOM 678 C C . ALA A 1 91 ? 11.818 10.006 -18.027 1.00 89.81 91 ALA A C 1
ATOM 680 O O . ALA A 1 91 ? 11.446 9.956 -16.852 1.00 89.81 91 ALA A O 1
ATOM 681 N N . LEU A 1 92 ? 11.873 11.156 -18.708 1.00 91.44 92 LEU A N 1
ATOM 682 C CA . LEU A 1 92 ? 11.493 12.449 -18.138 1.00 91.44 92 LEU A CA 1
ATOM 683 C C . LEU A 1 92 ? 9.999 12.505 -17.806 1.00 91.44 92 LEU A C 1
ATOM 685 O O . LEU A 1 92 ? 9.645 12.882 -16.691 1.00 91.44 92 LEU A O 1
ATOM 689 N N . LEU A 1 93 ? 9.126 12.093 -18.729 1.00 92.25 93 LEU A N 1
ATOM 690 C CA . LEU A 1 93 ? 7.675 12.062 -18.509 1.00 92.25 93 LEU A CA 1
ATOM 691 C C . LEU A 1 93 ? 7.282 11.084 -17.396 1.00 92.25 93 LEU A C 1
ATOM 693 O O . LEU A 1 93 ? 6.473 11.414 -16.534 1.00 92.25 93 LEU A O 1
ATOM 697 N N . GLY A 1 94 ? 7.883 9.895 -17.368 1.00 91.06 94 GLY A N 1
ATOM 698 C CA . GLY A 1 94 ? 7.661 8.921 -16.305 1.00 91.06 94 GLY A CA 1
ATOM 699 C C . GLY A 1 94 ? 8.086 9.463 -14.941 1.00 91.06 94 GLY A C 1
ATOM 700 O O . GLY A 1 94 ? 7.328 9.372 -13.976 1.00 91.06 94 GLY A O 1
ATOM 701 N N . SER A 1 95 ? 9.249 10.117 -14.875 1.00 90.75 95 SER A N 1
ATOM 702 C CA . SER A 1 95 ? 9.772 10.706 -13.636 1.00 90.75 95 SER A CA 1
ATOM 703 C C . SER A 1 95 ? 8.899 11.848 -13.113 1.00 90.75 95 SER A C 1
ATOM 705 O O . SER A 1 95 ? 8.662 11.933 -11.908 1.00 90.75 95 SER A O 1
ATOM 707 N N . THR A 1 96 ? 8.379 12.713 -13.990 1.00 92.38 96 THR A N 1
ATOM 708 C CA . THR A 1 96 ? 7.495 13.814 -13.573 1.00 92.38 96 THR A CA 1
ATOM 709 C C . THR A 1 96 ? 6.146 13.301 -13.077 1.00 92.38 96 THR A C 1
ATOM 711 O O . THR A 1 96 ? 5.684 13.740 -12.022 1.00 92.38 96 THR A O 1
ATOM 714 N N . ILE A 1 97 ? 5.543 12.327 -13.768 1.00 90.56 97 ILE A N 1
ATOM 715 C CA . ILE A 1 97 ? 4.288 11.683 -13.347 1.00 90.56 97 ILE A CA 1
ATOM 716 C C . ILE A 1 97 ? 4.468 10.978 -11.997 1.00 90.56 97 ILE A C 1
ATOM 718 O O . ILE A 1 97 ? 3.619 11.114 -11.109 1.00 90.56 97 ILE A O 1
ATOM 722 N N . LEU A 1 98 ? 5.585 10.266 -11.815 1.00 90.94 98 LEU A N 1
ATOM 723 C CA . LEU A 1 98 ? 5.915 9.586 -10.566 1.00 90.94 98 LEU A CA 1
ATOM 724 C C . LEU A 1 98 ? 6.076 10.595 -9.426 1.00 90.94 98 LEU A C 1
ATOM 726 O O . LEU A 1 98 ? 5.448 10.434 -8.383 1.00 90.94 98 LEU A O 1
ATOM 730 N N . PHE A 1 99 ? 6.831 11.676 -9.638 1.00 90.75 99 PHE A N 1
ATOM 731 C CA . PHE A 1 99 ? 7.039 12.716 -8.629 1.00 90.75 99 PHE A CA 1
ATOM 732 C C . PHE A 1 99 ? 5.735 13.416 -8.221 1.00 90.75 99 PHE A C 1
ATOM 734 O O . PHE A 1 99 ? 5.480 13.620 -7.032 1.00 90.75 99 PHE A O 1
ATOM 741 N N . MET A 1 100 ? 4.872 13.752 -9.185 1.00 89.00 100 MET A N 1
ATOM 742 C CA . MET A 1 100 ? 3.567 14.358 -8.903 1.00 89.00 100 MET A CA 1
ATOM 743 C C . MET A 1 100 ? 2.652 13.413 -8.120 1.00 89.00 100 MET A C 1
ATOM 745 O O . MET A 1 100 ? 2.033 13.825 -7.134 1.00 89.00 100 MET A O 1
ATOM 749 N N . SER A 1 101 ? 2.598 12.142 -8.521 1.00 88.38 101 SER A N 1
ATOM 750 C CA . SER A 1 101 ? 1.765 11.132 -7.862 1.00 88.38 101 SER A CA 1
ATOM 751 C C . SER A 1 101 ? 2.274 10.827 -6.448 1.00 88.38 101 SER A C 1
ATOM 753 O O . SER A 1 101 ? 1.481 10.794 -5.508 1.00 88.38 101 SER A O 1
ATOM 755 N N . ALA A 1 102 ? 3.595 10.712 -6.266 1.00 88.69 102 ALA A N 1
ATOM 756 C CA . ALA A 1 102 ? 4.234 10.491 -4.969 1.00 88.69 102 ALA A CA 1
ATOM 757 C C . ALA A 1 102 ? 3.984 11.650 -3.994 1.00 88.69 102 ALA A C 1
ATOM 759 O O . ALA A 1 102 ? 3.575 11.420 -2.858 1.00 88.69 102 ALA A O 1
ATOM 760 N N . ASN A 1 103 ? 4.152 12.900 -4.438 1.00 87.94 103 ASN A N 1
ATOM 761 C CA . ASN A 1 103 ? 3.881 14.069 -3.597 1.00 87.94 103 ASN A CA 1
ATOM 762 C C . ASN A 1 103 ? 2.402 14.199 -3.223 1.00 87.94 103 ASN A C 1
ATOM 764 O O . ASN A 1 103 ? 2.082 14.637 -2.116 1.00 87.94 103 ASN A O 1
ATOM 768 N N . SER A 1 104 ? 1.494 13.829 -4.130 1.00 85.31 104 SER A N 1
ATOM 769 C CA . SER A 1 104 ? 0.060 13.824 -3.834 1.00 85.31 104 SER A CA 1
ATOM 770 C C . SER A 1 104 ? -0.300 12.765 -2.791 1.00 85.31 104 SER A C 1
ATOM 772 O O . SER A 1 104 ? -1.091 13.046 -1.892 1.00 85.31 104 SER A O 1
ATOM 774 N N . LEU A 1 105 ? 0.302 11.577 -2.886 1.00 86.94 105 LEU A N 1
ATOM 775 C CA . LEU A 1 105 ? 0.065 10.471 -1.962 1.00 86.94 105 LEU A CA 1
ATOM 776 C C . LEU A 1 105 ? 0.698 10.702 -0.594 1.00 86.94 105 LEU A C 1
ATOM 778 O O . LEU A 1 105 ? 0.058 10.416 0.410 1.00 86.94 105 LEU A O 1
ATOM 782 N N . LYS A 1 106 ? 1.905 11.277 -0.530 1.00 88.25 106 LYS A N 1
ATOM 783 C CA . LYS A 1 106 ? 2.593 11.568 0.737 1.00 88.25 106 LYS A CA 1
ATOM 784 C C . LYS A 1 106 ? 1.704 12.353 1.706 1.00 88.25 106 LYS A C 1
ATOM 786 O O . LYS A 1 106 ? 1.539 11.943 2.847 1.00 88.25 106 LYS A O 1
ATOM 791 N N . LYS A 1 107 ? 1.058 13.420 1.224 1.00 84.88 107 LYS A N 1
ATOM 792 C CA . LYS A 1 107 ? 0.133 14.231 2.036 1.00 84.88 107 LYS A CA 1
ATOM 793 C C . LYS A 1 107 ? -1.081 13.444 2.531 1.00 84.88 107 LYS A C 1
ATOM 795 O O . LYS A 1 107 ? -1.600 13.719 3.608 1.00 84.88 107 LYS A O 1
ATOM 800 N N . GLU A 1 108 ? -1.575 12.500 1.734 1.00 84.69 108 GLU A N 1
ATOM 801 C CA . GLU A 1 108 ? -2.700 11.652 2.133 1.00 84.69 108 GLU A CA 1
ATOM 802 C C . GLU A 1 108 ? -2.282 10.616 3.173 1.00 84.69 108 GLU A C 1
ATOM 804 O O . GLU A 1 108 ? -3.025 10.407 4.127 1.00 84.69 108 GLU A O 1
ATOM 809 N N . TYR A 1 109 ? -1.089 10.033 3.044 1.00 87.50 109 TYR A N 1
ATOM 810 C CA . TYR A 1 109 ? -0.532 9.129 4.049 1.00 87.50 109 TYR A CA 1
ATOM 811 C C . TYR A 1 109 ? -0.256 9.842 5.376 1.00 87.50 109 TYR A C 1
ATOM 813 O O . TYR A 1 109 ? -0.678 9.336 6.408 1.00 87.50 109 TYR A O 1
ATOM 821 N N . GLU A 1 110 ? 0.335 11.041 5.361 1.00 90.12 110 GLU A N 1
ATOM 822 C CA . GLU A 1 110 ? 0.530 11.860 6.573 1.00 90.12 110 GLU A CA 1
ATOM 823 C C . GLU A 1 110 ? -0.808 12.172 7.263 1.00 90.12 110 GLU A C 1
ATOM 825 O O . GLU A 1 110 ? -0.931 12.105 8.486 1.00 90.12 110 GLU A O 1
ATOM 830 N N . ARG A 1 111 ? -1.853 12.463 6.477 1.00 87.75 111 ARG A N 1
ATOM 831 C CA . ARG A 1 111 ? -3.201 12.684 7.011 1.00 87.75 111 ARG A CA 1
ATOM 832 C C . ARG A 1 111 ? -3.789 11.418 7.631 1.00 87.75 111 ARG A C 1
ATOM 834 O O . ARG A 1 111 ? -4.384 11.498 8.700 1.00 87.75 111 ARG A O 1
ATOM 841 N N . LEU A 1 112 ? -3.651 10.276 6.958 1.00 87.25 112 LEU A N 1
ATOM 842 C CA . LEU A 1 112 ? -4.132 8.985 7.454 1.00 87.25 112 LEU A CA 1
ATOM 843 C C . LEU A 1 112 ? -3.398 8.566 8.729 1.00 87.25 112 LEU A C 1
ATOM 845 O O . LEU A 1 112 ? -4.031 8.067 9.652 1.00 87.25 112 LEU A O 1
ATOM 849 N N . GLU A 1 113 ? -2.091 8.802 8.804 1.00 91.38 113 GLU A N 1
ATOM 850 C CA . GLU A 1 113 ? -1.287 8.546 9.997 1.00 91.38 113 GLU A CA 1
ATOM 851 C C . GLU A 1 113 ? -1.746 9.415 11.171 1.00 91.38 113 GLU A C 1
ATOM 853 O O . GLU A 1 113 ? -1.982 8.889 12.256 1.00 91.38 113 GLU A O 1
ATOM 858 N N . PHE A 1 114 ? -1.980 10.710 10.939 1.00 93.00 114 PHE A N 1
ATOM 859 C CA . PHE A 1 114 ? -2.523 11.603 11.960 1.00 93.00 114 PHE A CA 1
ATOM 860 C C . PHE A 1 114 ? -3.908 11.153 12.446 1.00 93.00 114 PHE A C 1
ATOM 862 O O . PHE A 1 114 ? -4.151 11.097 13.648 1.00 93.00 114 PHE A O 1
ATOM 869 N N . THR A 1 115 ? -4.810 10.780 11.534 1.00 91.06 115 THR A N 1
ATOM 870 C CA . THR A 1 115 ? -6.134 10.264 11.911 1.00 91.06 115 THR A CA 1
ATOM 871 C C . THR A 1 115 ? -6.035 8.952 12.689 1.00 91.06 115 THR A C 1
ATOM 873 O O . THR A 1 115 ? -6.700 8.807 13.707 1.00 91.06 115 THR A O 1
ATOM 876 N N . ASN A 1 116 ? -5.180 8.016 12.272 1.00 90.25 116 ASN A N 1
ATOM 877 C CA . ASN A 1 116 ? -4.957 6.771 13.011 1.00 90.25 116 ASN A CA 1
ATOM 878 C C . ASN A 1 116 ? -4.373 7.024 14.403 1.00 90.25 116 ASN A C 1
ATOM 880 O O . ASN A 1 116 ? -4.752 6.349 15.356 1.00 90.25 116 ASN A O 1
ATOM 884 N N . TRP A 1 117 ? -3.465 7.992 14.533 1.00 92.50 117 TRP A N 1
ATOM 885 C CA . TRP A 1 117 ? -2.932 8.402 15.827 1.00 92.50 117 TRP A CA 1
ATOM 886 C C . TRP A 1 117 ? -4.036 8.953 16.740 1.00 92.50 117 TRP A C 1
ATOM 888 O O . TRP A 1 117 ? -4.133 8.526 17.887 1.00 92.50 117 TRP A O 1
ATOM 898 N N . GLN A 1 118 ? -4.921 9.811 16.217 1.00 91.25 118 GLN A N 1
ATOM 899 C CA . GLN A 1 118 ? -6.076 10.322 16.968 1.00 91.25 118 GLN A CA 1
ATOM 900 C C . GLN A 1 118 ? -7.041 9.211 17.392 1.00 91.25 118 GLN A C 1
ATOM 902 O O . GLN A 1 118 ? -7.506 9.215 18.528 1.00 91.25 118 GLN A O 1
ATOM 907 N N . ILE A 1 119 ? -7.325 8.251 16.505 1.00 91.75 119 ILE A N 1
ATOM 908 C CA . ILE A 1 119 ? -8.194 7.109 16.819 1.00 91.75 119 ILE A CA 1
ATOM 909 C C . ILE A 1 119 ? -7.592 6.294 17.963 1.00 91.75 119 ILE A C 1
ATOM 911 O O . ILE A 1 119 ? -8.270 6.064 18.958 1.00 91.75 119 ILE A O 1
ATOM 915 N N . ARG A 1 120 ? -6.302 5.949 17.885 1.00 89.88 120 ARG A N 1
ATOM 916 C CA . ARG A 1 120 ? -5.620 5.229 18.970 1.00 89.88 120 ARG A CA 1
ATOM 917 C C . ARG A 1 120 ? -5.668 5.993 20.285 1.00 89.88 120 ARG A C 1
ATOM 919 O O . ARG A 1 120 ? -5.904 5.391 21.322 1.00 89.88 120 ARG A O 1
ATOM 926 N N . GLN A 1 121 ? -5.461 7.309 20.255 1.00 92.12 121 GLN A N 1
ATOM 927 C CA . GLN A 1 121 ? -5.575 8.120 21.462 1.00 92.12 121 GLN A CA 1
ATOM 928 C C . GLN A 1 121 ? -6.993 8.047 22.049 1.00 92.12 121 GLN A C 1
ATOM 930 O O . GLN A 1 121 ? -7.137 7.832 23.247 1.00 92.12 121 GLN A O 1
ATOM 935 N N . SER A 1 122 ? -8.031 8.145 21.214 1.00 89.50 122 SER A N 1
ATOM 936 C CA . SER A 1 122 ? -9.415 8.010 21.679 1.00 89.50 122 SER A CA 1
ATOM 937 C C . SER A 1 122 ? -9.746 6.608 22.205 1.00 89.50 122 SER A C 1
ATOM 939 O O . SER A 1 122 ? -10.506 6.485 23.158 1.00 89.50 122 SER A O 1
ATOM 941 N N . GLU A 1 123 ? -9.152 5.553 21.637 1.00 89.44 123 GLU A N 1
ATOM 942 C CA . GLU A 1 123 ? -9.284 4.178 22.138 1.00 89.44 123 GLU A CA 1
ATOM 943 C C . GLU A 1 123 ? -8.660 4.033 23.533 1.00 89.44 123 GLU A C 1
ATOM 945 O O . GLU A 1 123 ? -9.258 3.409 24.410 1.00 89.44 123 GLU A O 1
ATOM 950 N N . PHE A 1 124 ? -7.497 4.650 23.769 1.00 88.12 124 PHE A N 1
ATOM 951 C CA . PHE A 1 124 ? -6.891 4.695 25.103 1.00 88.12 124 PHE A CA 1
ATOM 952 C C . PHE A 1 124 ? -7.763 5.460 26.098 1.00 88.12 124 PHE A C 1
ATOM 954 O O . PHE A 1 124 ? -8.025 4.948 27.181 1.00 88.12 124 PHE A O 1
ATOM 961 N N . GLU A 1 125 ? -8.262 6.640 25.723 1.00 87.06 125 GLU A N 1
ATOM 962 C CA . GLU A 1 125 ? -9.144 7.433 26.587 1.00 87.06 125 GLU A CA 1
ATOM 963 C C . GLU A 1 125 ? -10.412 6.649 26.960 1.00 87.06 125 GLU A C 1
ATOM 965 O O . GLU A 1 125 ? -10.783 6.607 28.130 1.00 87.06 125 GLU A O 1
ATOM 970 N N . LEU A 1 126 ? -11.043 5.964 25.999 1.00 87.31 126 LEU A N 1
ATOM 971 C CA . LEU A 1 126 ? -12.197 5.095 26.257 1.00 87.31 126 LEU A CA 1
ATOM 972 C C . LEU A 1 126 ? -11.860 3.948 27.215 1.00 87.31 126 LEU A C 1
ATOM 974 O O . LEU A 1 126 ? -12.630 3.683 28.135 1.00 87.31 126 LEU A O 1
ATOM 978 N N . THR A 1 127 ? -10.701 3.313 27.038 1.00 85.69 127 THR A N 1
ATOM 979 C CA . THR A 1 127 ? -10.248 2.222 27.916 1.00 85.69 127 THR A CA 1
ATOM 980 C C . THR A 1 127 ? -10.027 2.718 29.350 1.00 85.69 127 THR A C 1
ATOM 982 O O . THR A 1 127 ? -10.418 2.046 30.305 1.00 85.69 127 THR A O 1
ATOM 985 N N . ASP A 1 128 ? -9.458 3.914 29.519 1.00 85.31 128 ASP A N 1
ATOM 986 C CA . ASP A 1 128 ? -9.257 4.535 30.833 1.00 85.31 128 ASP A CA 1
ATOM 987 C C . ASP A 1 128 ? -10.596 4.889 31.505 1.00 85.31 128 ASP A C 1
ATOM 989 O O . ASP A 1 128 ? -10.754 4.686 32.712 1.00 85.31 128 ASP A O 1
ATOM 993 N N . TYR A 1 129 ? -11.585 5.366 30.737 1.00 84.19 129 TYR A N 1
ATOM 994 C CA . TYR A 1 129 ? -12.943 5.603 31.242 1.00 84.19 129 TYR A CA 1
ATOM 995 C C . TYR A 1 129 ? -13.630 4.308 31.688 1.00 84.19 129 TYR A C 1
ATOM 997 O O . TYR A 1 129 ? -14.224 4.280 32.768 1.00 84.19 129 TYR A O 1
ATOM 1005 N N . GLU A 1 130 ? -13.536 3.237 30.896 1.00 83.94 130 GLU A N 1
ATOM 1006 C CA . GLU A 1 130 ? -14.093 1.926 31.247 1.00 83.94 130 GLU A CA 1
ATOM 1007 C C . GLU A 1 130 ? -13.450 1.364 32.519 1.00 83.94 130 GLU A C 1
ATOM 1009 O O . GLU A 1 130 ? -14.160 0.908 33.418 1.00 83.94 130 GLU A O 1
ATOM 1014 N N . TYR A 1 131 ? -12.123 1.468 32.641 1.00 85.56 131 TYR A N 1
ATOM 1015 C CA . TYR A 1 131 ? -11.398 1.044 33.838 1.00 85.56 131 TYR A CA 1
ATOM 1016 C C . TYR A 1 131 ? -11.785 1.871 35.074 1.00 85.56 131 TYR A C 1
ATOM 1018 O O . TYR A 1 131 ? -11.993 1.326 36.158 1.00 85.56 131 TYR A O 1
ATOM 1026 N N . GLY A 1 132 ? -11.931 3.192 34.929 1.00 83.81 132 GLY A N 1
ATOM 1027 C CA . GLY A 1 132 ? -12.408 4.058 36.009 1.00 83.81 132 GLY A CA 1
ATOM 1028 C C . GLY A 1 132 ? -13.811 3.672 36.482 1.00 83.81 132 GLY A C 1
ATOM 1029 O O . GLY A 1 132 ? -14.047 3.534 37.684 1.00 83.81 132 GLY A O 1
ATOM 1030 N N . GLN A 1 133 ? -14.722 3.417 35.541 1.00 79.00 133 GLN A N 1
ATOM 1031 C CA . GLN A 1 133 ? -16.089 3.010 35.848 1.00 79.00 133 GLN A CA 1
ATOM 1032 C C . GLN A 1 133 ? -16.147 1.632 36.522 1.00 79.00 133 GLN A C 1
ATOM 1034 O O . GLN A 1 133 ? -16.905 1.465 37.479 1.00 79.00 133 GLN A O 1
ATOM 1039 N N . SER A 1 134 ? -15.348 0.653 36.082 1.00 85.19 134 SER A N 1
ATOM 1040 C CA . SER A 1 134 ? -15.320 -0.668 36.722 1.00 85.19 134 SER A CA 1
ATOM 1041 C C . SER A 1 134 ? -14.821 -0.585 38.163 1.00 85.19 134 SER A C 1
ATOM 1043 O O . SER A 1 134 ? -15.433 -1.164 39.054 1.00 85.19 134 SER A O 1
ATOM 1045 N N . VAL A 1 135 ? -13.770 0.202 38.416 1.00 82.62 135 VAL A N 1
ATOM 1046 C CA . VAL A 1 135 ? -13.222 0.390 39.769 1.00 82.62 135 VAL A CA 1
ATOM 1047 C C . VAL A 1 135 ? -14.233 1.072 40.697 1.00 82.62 135 VAL A C 1
ATOM 1049 O O . VAL A 1 135 ? -14.339 0.701 41.868 1.00 82.62 135 VAL A O 1
ATOM 1052 N N . GLU A 1 136 ? -14.997 2.049 40.205 1.00 80.44 136 GLU A N 1
ATOM 1053 C CA . GLU A 1 136 ? -16.060 2.678 40.996 1.00 80.44 136 GLU A CA 1
ATOM 1054 C C . GLU A 1 136 ? -17.193 1.699 41.318 1.00 80.44 136 GLU A C 1
ATOM 1056 O O . GLU A 1 136 ? -17.617 1.621 42.472 1.00 80.44 136 GLU A O 1
ATOM 1061 N N . VAL A 1 137 ? -17.653 0.916 40.338 1.00 81.75 137 VAL A N 1
ATOM 1062 C CA . VAL A 1 137 ? -18.685 -0.111 40.552 1.00 81.75 137 VAL A CA 1
ATOM 1063 C C . VAL A 1 137 ? -18.211 -1.162 41.555 1.00 81.75 137 VAL A C 1
ATOM 1065 O O . VAL A 1 137 ? -18.963 -1.500 42.470 1.00 81.75 137 VAL A O 1
ATOM 1068 N N . ASP A 1 138 ? -16.964 -1.619 41.449 1.00 84.38 138 ASP A N 1
ATOM 1069 C CA . ASP A 1 138 ? -16.371 -2.575 42.387 1.00 84.38 138 ASP A CA 1
ATOM 1070 C C . ASP A 1 138 ? -16.306 -1.999 43.804 1.00 84.38 138 ASP A C 1
ATOM 1072 O O . ASP A 1 138 ? -16.658 -2.671 44.776 1.00 84.38 138 ASP A O 1
ATOM 1076 N N . ARG A 1 139 ? -15.930 -0.722 43.941 1.00 83.19 139 ARG A N 1
ATOM 1077 C CA . ARG A 1 139 ? -15.938 -0.032 45.234 1.00 83.19 139 ARG A CA 1
ATOM 1078 C C . ARG A 1 139 ? -17.345 0.028 45.828 1.00 83.19 139 ARG A C 1
ATOM 1080 O O . ARG A 1 139 ? -17.514 -0.286 47.005 1.00 83.19 139 ARG A O 1
ATOM 1087 N N . TYR A 1 140 ? -18.351 0.389 45.032 1.00 85.00 140 TYR A N 1
ATOM 1088 C CA . TYR A 1 140 ? -19.739 0.408 45.494 1.00 85.00 140 TYR A CA 1
ATOM 1089 C C . TYR A 1 140 ? -20.241 -0.985 45.870 1.00 85.00 140 TYR A C 1
ATOM 1091 O O . TYR A 1 140 ? -20.948 -1.110 46.866 1.00 85.00 140 TYR A O 1
ATOM 1099 N N . ALA A 1 141 ? -19.865 -2.027 45.125 1.00 83.75 141 ALA A N 1
ATOM 1100 C CA . ALA A 1 141 ? -20.226 -3.406 45.434 1.00 83.75 141 ALA A CA 1
ATOM 1101 C C . ALA A 1 141 ? -19.641 -3.859 46.781 1.00 83.75 141 ALA A C 1
ATOM 1103 O O . ALA A 1 141 ? -20.353 -4.460 47.587 1.00 83.75 141 ALA A O 1
ATOM 1104 N N . ILE A 1 142 ? -18.379 -3.512 47.058 1.00 84.44 142 ILE A N 1
ATOM 1105 C CA . ILE A 1 142 ? -17.728 -3.773 48.348 1.00 84.44 142 ILE A CA 1
ATOM 1106 C C . ILE A 1 142 ? -18.458 -3.036 49.477 1.00 84.44 142 ILE A C 1
ATOM 1108 O O . ILE A 1 142 ? -18.803 -3.655 50.484 1.00 84.44 142 ILE A O 1
ATOM 1112 N N . ASP A 1 143 ? -18.746 -1.743 49.308 1.00 85.38 143 ASP A N 1
ATOM 1113 C CA . ASP A 1 143 ? -19.446 -0.943 50.321 1.00 85.38 143 ASP A CA 1
ATOM 1114 C C . ASP A 1 143 ? -20.853 -1.498 50.611 1.00 85.38 143 ASP A C 1
ATOM 1116 O O . ASP A 1 143 ? -21.250 -1.616 51.774 1.00 85.38 143 ASP A O 1
ATOM 1120 N N . LEU A 1 144 ? -21.592 -1.913 49.576 1.00 85.75 144 LEU A N 1
ATOM 1121 C CA . LEU A 1 144 ? -22.905 -2.555 49.707 1.00 85.75 144 LEU A CA 1
ATOM 1122 C C . LEU A 1 144 ? -22.812 -3.898 50.431 1.00 85.75 144 LEU A C 1
ATOM 1124 O O . LEU A 1 144 ? -23.627 -4.182 51.308 1.00 85.75 144 LEU A O 1
ATOM 1128 N N . GLN A 1 145 ? -21.804 -4.708 50.107 1.00 87.31 145 GLN A N 1
ATOM 1129 C CA . GLN A 1 145 ? -21.566 -5.983 50.774 1.00 87.31 145 GLN A CA 1
ATOM 1130 C C . GLN A 1 145 ? -21.246 -5.782 52.260 1.00 87.31 145 GLN A C 1
ATOM 1132 O O . GLN A 1 145 ? -21.798 -6.492 53.103 1.00 87.31 145 GLN A O 1
ATOM 1137 N N . TYR A 1 146 ? -20.418 -4.794 52.606 1.00 85.25 146 TYR A N 1
ATOM 1138 C CA . TYR A 1 146 ? -20.148 -4.435 53.999 1.00 85.25 146 TYR A CA 1
ATOM 1139 C C . TYR A 1 146 ? -21.411 -3.956 54.717 1.00 85.25 146 TYR A C 1
ATOM 1141 O O . TYR A 1 146 ? -21.688 -4.405 55.829 1.00 85.25 146 TYR A O 1
ATOM 1149 N N . GLN A 1 147 ? -22.215 -3.096 54.088 1.00 83.06 147 GLN A N 1
ATOM 1150 C CA . GLN A 1 147 ? -23.491 -2.656 54.656 1.00 83.06 147 GLN A CA 1
ATOM 1151 C C . GLN A 1 147 ? -24.458 -3.823 54.870 1.00 83.06 147 GLN A C 1
ATOM 1153 O O . GLN A 1 147 ? -25.112 -3.889 55.909 1.00 83.06 147 GLN A O 1
ATOM 1158 N N . GLN A 1 148 ? -24.515 -4.775 53.939 1.00 81.44 148 GLN A N 1
ATOM 1159 C CA . GLN A 1 148 ? -25.340 -5.973 54.061 1.00 81.44 148 GLN A CA 1
ATOM 1160 C C . GLN A 1 148 ? -24.837 -6.897 55.178 1.00 81.44 148 GLN A C 1
ATOM 1162 O O . GLN A 1 148 ? -25.640 -7.423 55.943 1.00 81.44 148 GLN A O 1
ATOM 1167 N N . GLN A 1 149 ? -23.521 -7.058 55.336 1.00 80.12 149 GLN A N 1
ATOM 1168 C CA . GLN A 1 149 ? -22.934 -7.809 56.449 1.00 80.12 149 GLN A CA 1
ATOM 1169 C C . GLN A 1 149 ? -23.233 -7.154 57.801 1.00 80.12 149 GLN A C 1
ATOM 1171 O O . GLN A 1 149 ? -23.655 -7.844 58.726 1.00 80.12 149 GLN A O 1
ATOM 1176 N N . ILE A 1 150 ? -23.081 -5.831 57.910 1.00 80.25 150 ILE A N 1
ATOM 1177 C CA . ILE A 1 150 ? -23.433 -5.067 59.116 1.00 80.25 150 ILE A CA 1
ATOM 1178 C C . ILE A 1 150 ? -24.933 -5.197 59.404 1.00 80.25 150 ILE A C 1
ATOM 1180 O O . ILE A 1 150 ? -25.325 -5.448 60.542 1.00 80.25 150 ILE A O 1
ATOM 1184 N N . SER A 1 151 ? -25.776 -5.081 58.376 1.00 80.00 151 SER A N 1
ATOM 1185 C CA . SER A 1 151 ? -27.224 -5.252 58.497 1.00 80.00 151 SER A CA 1
ATOM 1186 C C . SER A 1 151 ? -27.590 -6.653 58.982 1.00 80.00 151 SER A C 1
ATOM 1188 O O . SER A 1 151 ? -28.373 -6.761 59.915 1.00 80.00 151 SER A O 1
ATOM 1190 N N . ASN A 1 152 ? -26.968 -7.705 58.447 1.00 80.25 152 ASN A N 1
ATOM 1191 C CA . ASN A 1 152 ? -27.180 -9.086 58.885 1.00 80.25 152 ASN A CA 1
ATOM 1192 C C . ASN A 1 152 ? -26.651 -9.353 60.307 1.00 80.25 152 ASN A C 1
ATOM 1194 O O . ASN A 1 152 ? -27.151 -10.247 60.980 1.00 80.25 152 ASN A O 1
ATOM 1198 N N . MET A 1 153 ? -25.644 -8.613 60.781 1.00 75.38 153 MET A N 1
ATOM 1199 C CA . MET A 1 153 ? -25.191 -8.696 62.177 1.00 75.38 153 MET A CA 1
ATOM 1200 C C . MET A 1 153 ? -26.157 -7.997 63.141 1.00 75.38 153 MET A C 1
ATOM 1202 O O . MET A 1 153 ? -26.375 -8.485 64.246 1.00 75.38 153 MET A O 1
ATOM 1206 N N . LEU A 1 154 ? -26.724 -6.856 62.736 1.00 77.81 154 LEU A N 1
ATOM 1207 C CA . LEU A 1 154 ? -27.655 -6.068 63.553 1.00 77.81 154 LEU A CA 1
ATOM 1208 C C . LEU A 1 154 ? -29.078 -6.642 63.537 1.00 77.81 154 LEU A C 1
ATOM 1210 O O . LEU A 1 154 ? -29.756 -6.639 64.559 1.00 77.81 154 LEU A O 1
ATOM 1214 N N . ASN A 1 155 ? -29.501 -7.153 62.384 1.00 75.75 155 ASN A N 1
ATOM 1215 C CA . ASN A 1 155 ? -30.776 -7.806 62.130 1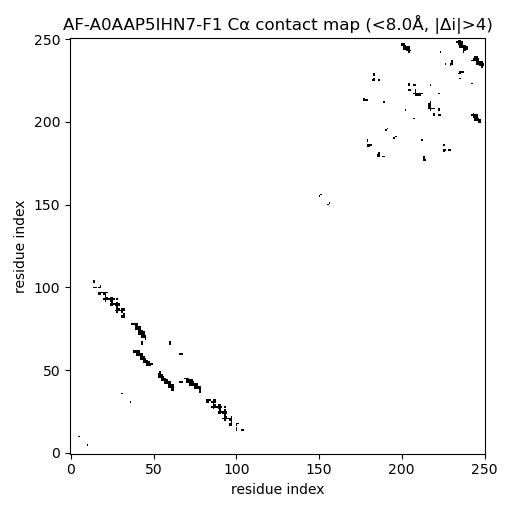.00 75.75 155 ASN A CA 1
ATOM 1216 C C . ASN A 1 155 ? -30.480 -9.191 61.540 1.00 75.75 155 ASN A C 1
ATOM 1218 O O . ASN A 1 155 ? -30.538 -9.358 60.317 1.00 75.75 155 ASN A O 1
ATOM 1222 N N . PRO A 1 156 ? -30.121 -10.182 62.376 1.00 74.69 156 PRO A N 1
ATOM 1223 C CA . PRO A 1 156 ? -29.923 -11.539 61.895 1.00 74.69 156 PRO A CA 1
ATOM 1224 C C . PRO A 1 156 ? -31.182 -11.988 61.149 1.00 74.69 156 PRO A C 1
ATOM 1226 O O . PRO A 1 156 ? -32.287 -11.809 61.675 1.00 74.69 156 PRO A O 1
ATOM 1229 N N . PRO A 1 157 ? -31.049 -12.526 59.922 1.00 61.88 157 PRO A N 1
ATOM 1230 C CA . PRO A 1 157 ? -32.197 -12.994 59.170 1.00 61.88 157 PRO A CA 1
ATOM 1231 C C . PRO A 1 157 ? -32.894 -14.051 60.018 1.00 61.88 157 PRO A C 1
ATOM 1233 O O . PRO A 1 157 ? -32.316 -15.094 60.328 1.00 61.88 157 PRO A O 1
ATOM 1236 N N . VAL A 1 158 ? -34.119 -13.744 60.446 1.00 59.59 158 VAL A N 1
ATOM 1237 C CA . VAL A 1 158 ? -34.963 -14.697 61.158 1.00 59.59 158 VAL A CA 1
ATOM 1238 C C . VAL A 1 158 ? -35.115 -15.885 60.221 1.00 59.59 158 VAL A C 1
ATOM 1240 O O . VAL A 1 158 ? -35.697 -15.764 59.141 1.00 59.59 158 VAL A O 1
ATOM 1243 N N . ALA A 1 159 ? -34.535 -17.021 60.606 1.00 52.94 159 ALA A N 1
ATOM 1244 C CA . ALA A 1 159 ? -34.826 -18.280 59.959 1.00 52.94 159 ALA A CA 1
ATOM 1245 C C . ALA A 1 159 ? -36.324 -18.501 60.151 1.00 52.94 159 ALA A C 1
ATOM 1247 O O . ALA A 1 159 ? -36.775 -18.789 61.259 1.00 52.94 159 ALA A O 1
ATOM 1248 N N . TYR A 1 160 ? -37.104 -18.294 59.092 1.00 44.12 160 TYR A N 1
ATOM 1249 C CA . TYR A 1 160 ? -38.467 -18.784 59.056 1.00 44.12 160 TYR A CA 1
ATOM 1250 C C . TYR A 1 160 ? -38.363 -20.299 59.185 1.00 44.12 160 TYR A C 1
ATOM 1252 O O . TYR A 1 160 ? -38.076 -21.005 58.218 1.00 44.12 160 TYR A O 1
ATOM 1260 N N . HIS A 1 161 ? -38.522 -20.791 60.412 1.00 41.56 161 HIS A N 1
ATOM 1261 C CA . HIS A 1 161 ? -38.876 -22.175 60.632 1.00 41.56 161 HIS A CA 1
ATOM 1262 C C . HIS A 1 161 ? -40.154 -22.418 59.824 1.00 41.56 161 HIS A C 1
ATOM 1264 O O . HIS A 1 161 ? -41.120 -21.667 59.992 1.00 41.56 161 HIS A O 1
ATOM 1270 N N . PRO A 1 162 ? -40.186 -23.416 58.928 1.00 48.19 162 PRO A N 1
ATOM 1271 C CA . PRO A 1 162 ? -41.431 -23.849 58.331 1.00 48.19 162 PRO A CA 1
ATOM 1272 C C . PRO A 1 162 ? -42.192 -24.639 59.402 1.00 48.19 162 PRO A C 1
ATOM 1274 O O . PRO A 1 162 ? -42.221 -25.865 59.376 1.00 48.19 162 PRO A O 1
ATOM 1277 N N . GLU A 1 163 ? -42.756 -23.939 60.386 1.00 41.03 163 GLU A N 1
ATOM 1278 C CA . GLU A 1 163 ? -43.819 -24.497 61.212 1.00 41.03 163 GLU A CA 1
ATOM 1279 C C . GLU A 1 163 ? -45.127 -24.383 60.425 1.00 41.03 163 GLU A C 1
ATOM 1281 O O . GLU A 1 163 ? -45.637 -23.309 60.114 1.00 41.03 163 GLU A O 1
ATOM 1286 N N . GLU A 1 164 ? -45.554 -25.561 59.988 1.00 40.72 164 GLU A N 1
ATOM 1287 C CA . GLU A 1 164 ? -46.892 -26.001 59.621 1.00 40.72 164 GLU A CA 1
ATOM 1288 C C . GLU A 1 164 ? -48.045 -24.979 59.752 1.00 40.72 164 GLU A C 1
ATOM 1290 O O . GLU A 1 164 ? -48.455 -24.574 60.832 1.00 40.72 164 GLU A O 1
ATOM 1295 N N . LEU A 1 165 ? -48.665 -24.717 58.594 1.00 52.25 165 LEU A N 1
ATOM 1296 C CA . LEU A 1 165 ? -50.119 -24.714 58.384 1.00 52.25 165 LEU A CA 1
ATOM 1297 C C . LEU A 1 165 ? -50.977 -23.895 59.366 1.00 52.25 165 LEU A C 1
ATOM 1299 O O . LEU A 1 165 ? -51.623 -24.438 60.260 1.00 52.25 165 LEU A O 1
ATOM 1303 N N . THR A 1 166 ? -51.217 -22.626 59.031 1.00 35.41 166 THR A N 1
ATOM 1304 C CA . THR A 1 166 ? -52.586 -22.082 59.096 1.00 35.41 166 THR A CA 1
ATOM 1305 C C . THR A 1 166 ? -52.779 -20.974 58.052 1.00 35.41 166 THR A C 1
ATOM 1307 O O . THR A 1 166 ? -52.180 -19.908 58.120 1.00 35.41 166 THR A O 1
ATOM 1310 N N . SER A 1 167 ? -53.593 -21.265 57.035 1.00 34.84 167 SER A N 1
ATOM 1311 C CA . SER A 1 167 ? -54.229 -20.287 56.128 1.00 34.84 167 SER A CA 1
ATOM 1312 C C . SER A 1 167 ? -55.410 -19.618 56.873 1.00 34.84 167 SER A C 1
ATOM 1314 O O . SER A 1 167 ? -55.823 -20.216 57.870 1.00 34.84 167 SER A O 1
ATOM 1316 N N . PRO A 1 168 ? -56.057 -18.513 56.428 1.00 48.44 168 PRO A N 1
ATOM 1317 C CA . PRO A 1 168 ? -55.991 -17.865 55.112 1.00 48.44 168 PRO A CA 1
ATOM 1318 C C . PRO A 1 168 ? -56.066 -16.309 55.128 1.00 48.44 168 PRO A C 1
ATOM 1320 O O . PRO A 1 168 ? -56.187 -15.678 56.168 1.00 48.44 168 PRO A O 1
ATOM 1323 N N . GLU A 1 169 ? -56.068 -15.744 53.917 1.00 40.69 169 GLU A N 1
ATOM 1324 C CA . GLU A 1 169 ? -56.562 -14.410 53.514 1.00 40.69 169 GLU A CA 1
ATOM 1325 C C . GLU A 1 169 ? -55.577 -13.224 53.407 1.00 40.69 169 GLU A C 1
ATOM 1327 O O . GLU A 1 169 ? -54.860 -12.840 54.323 1.00 40.69 169 GLU A O 1
ATOM 1332 N N . ASP A 1 170 ? -55.632 -12.653 52.196 1.00 39.72 170 ASP A N 1
ATOM 1333 C CA . ASP A 1 170 ? -55.157 -11.353 51.727 1.00 39.72 170 ASP A CA 1
ATOM 1334 C C . ASP A 1 170 ? -53.656 -11.085 51.581 1.00 39.72 170 ASP A C 1
ATOM 1336 O O . ASP A 1 170 ? -53.032 -10.374 52.361 1.00 39.72 170 ASP A O 1
ATOM 1340 N N . GLN A 1 171 ? -53.125 -11.491 50.419 1.00 37.41 171 GLN A N 1
ATOM 1341 C CA . GLN A 1 171 ? -52.248 -10.628 49.617 1.00 37.41 171 GLN A CA 1
ATOM 1342 C C . GLN A 1 171 ? -52.361 -10.979 48.119 1.00 37.41 171 GLN A C 1
ATOM 1344 O O . GLN A 1 171 ? -52.523 -12.150 47.757 1.00 37.41 171 GLN A O 1
ATOM 1349 N N . PRO A 1 172 ? -52.355 -9.977 47.220 1.00 40.44 172 PRO A N 1
ATOM 1350 C CA . PRO A 1 172 ? -52.722 -10.160 45.825 1.00 40.44 172 PRO A CA 1
ATOM 1351 C C . PRO A 1 172 ? -51.676 -11.011 45.109 1.00 40.44 172 PRO A C 1
ATOM 1353 O O . PRO A 1 172 ? -50.475 -10.806 45.259 1.00 40.44 172 PRO A O 1
ATOM 1356 N N . ARG A 1 173 ? -52.147 -11.946 44.277 1.00 32.34 173 ARG A N 1
ATOM 1357 C CA . ARG A 1 173 ? -51.319 -12.685 43.319 1.00 32.34 173 ARG A CA 1
ATOM 1358 C C . ARG A 1 173 ? -50.585 -11.691 42.411 1.00 32.34 173 ARG A C 1
ATOM 1360 O O . ARG A 1 173 ? -51.124 -11.276 41.383 1.00 32.34 173 ARG A O 1
ATOM 1367 N N . LEU A 1 174 ? -49.355 -11.334 42.774 1.00 35.97 174 LEU A N 1
ATOM 1368 C CA . LEU A 1 174 ? -48.349 -10.845 41.841 1.00 35.97 174 LEU A CA 1
ATOM 1369 C C . LEU A 1 174 ? -48.216 -11.926 40.769 1.00 35.97 174 LEU A C 1
ATOM 1371 O O . LEU A 1 174 ? -47.758 -13.037 41.029 1.00 35.97 174 LEU A O 1
ATOM 1375 N N . LYS A 1 175 ? -48.754 -11.632 39.582 1.00 39.53 175 LYS A N 1
ATOM 1376 C CA . LYS A 1 175 ? -48.588 -12.464 38.393 1.00 39.53 175 LYS A CA 1
ATOM 1377 C C . LYS A 1 175 ? -47.094 -12.715 38.239 1.00 39.53 175 LYS A C 1
ATOM 1379 O O . LYS A 1 175 ? -46.351 -11.752 38.089 1.00 39.53 175 LYS A O 1
ATOM 1384 N N . ALA A 1 176 ? -46.705 -13.986 38.313 1.00 41.41 176 ALA A N 1
ATOM 1385 C CA . ALA A 1 176 ? -45.344 -14.449 38.105 1.00 41.41 176 ALA A CA 1
ATOM 1386 C C . ALA A 1 176 ? -44.721 -13.702 36.922 1.00 41.41 176 ALA A C 1
ATOM 1388 O O . ALA A 1 176 ? -45.224 -13.786 35.795 1.00 41.41 176 ALA A O 1
ATOM 1389 N N . GLU A 1 177 ? -43.674 -12.929 37.198 1.00 41.47 177 GLU A N 1
ATOM 1390 C CA . GLU A 1 177 ? -42.833 -12.385 36.146 1.00 41.47 177 GLU A CA 1
ATOM 1391 C C . GLU A 1 177 ? -42.328 -13.561 35.297 1.00 41.47 177 GLU A C 1
ATOM 1393 O O . GLU A 1 177 ? -42.004 -14.622 35.840 1.00 41.47 177 GLU A O 1
ATOM 1398 N N . PRO A 1 178 ? -42.332 -13.449 33.959 1.00 52.25 178 PRO A N 1
ATOM 1399 C CA . PRO A 1 178 ? -41.825 -14.524 33.124 1.00 52.25 178 PRO A CA 1
ATOM 1400 C C . PRO A 1 178 ? -40.340 -14.740 33.444 1.00 52.25 178 PRO A C 1
ATOM 1402 O O . PRO A 1 178 ? -39.555 -13.805 33.323 1.00 52.25 178 PRO A O 1
ATOM 1405 N N . GLU A 1 179 ? -39.960 -15.978 33.788 1.00 58.50 179 GLU A N 1
ATOM 1406 C CA . GLU A 1 179 ? -38.576 -16.395 34.111 1.00 58.50 179 GLU A CA 1
ATOM 1407 C C . GLU A 1 179 ? -37.534 -15.995 33.045 1.00 58.50 179 GLU A C 1
ATOM 1409 O O . GLU A 1 179 ? -36.337 -15.990 33.316 1.00 58.50 179 GLU A O 1
ATOM 1414 N N . PHE A 1 180 ? -37.976 -15.624 31.838 1.00 59.72 180 PHE A N 1
ATOM 1415 C CA . PHE A 1 180 ? -37.125 -15.106 30.772 1.00 59.72 180 PHE A CA 1
ATOM 1416 C C . PHE A 1 180 ? -37.709 -13.815 30.198 1.00 59.72 180 PHE A C 1
ATOM 1418 O O . PHE A 1 180 ? -38.863 -13.771 29.755 1.00 59.72 180 PHE A O 1
ATOM 1425 N N . SER A 1 181 ? -36.879 -12.771 30.152 1.00 62.38 181 SER A N 1
ATOM 1426 C CA . SER A 1 181 ? -37.183 -11.542 29.419 1.00 62.38 181 SER A CA 1
ATOM 1427 C C . SER A 1 181 ? -37.383 -11.844 27.928 1.00 62.38 181 SER A C 1
ATOM 1429 O O . SER A 1 181 ? -36.709 -12.706 27.361 1.00 62.38 181 SER A O 1
ATOM 1431 N N . ARG A 1 182 ? -38.292 -11.123 27.258 1.00 66.25 182 ARG A N 1
ATOM 1432 C CA . ARG A 1 182 ? -38.525 -11.226 25.799 1.00 66.25 182 ARG A CA 1
ATOM 1433 C C . ARG A 1 182 ? -37.451 -10.488 24.988 1.00 66.25 182 ARG A C 1
ATOM 1435 O O . ARG A 1 182 ? -37.763 -9.757 24.055 1.00 66.25 182 ARG A O 1
ATOM 1442 N N . THR A 1 183 ? -36.198 -10.643 25.379 1.00 77.75 183 THR A N 1
ATOM 1443 C CA . THR A 1 183 ? -35.025 -10.056 24.729 1.00 77.75 183 THR A CA 1
ATOM 1444 C C . THR A 1 183 ? -34.172 -11.163 24.116 1.00 77.75 183 THR A C 1
ATOM 1446 O O . THR A 1 183 ? -34.270 -12.322 24.524 1.00 77.75 183 THR A O 1
ATOM 1449 N N . CYS A 1 184 ? -33.282 -10.823 23.180 1.00 75.75 184 CYS A N 1
ATOM 1450 C CA . CYS A 1 184 ? -32.323 -11.771 22.593 1.00 75.75 184 CYS A CA 1
ATOM 1451 C C . CYS A 1 184 ? -31.487 -12.510 23.641 1.00 75.75 184 CYS A C 1
ATOM 1453 O O . CYS A 1 184 ? -31.214 -13.701 23.503 1.00 75.75 184 CYS A O 1
ATOM 1455 N N . THR A 1 185 ? -31.145 -11.828 24.733 1.00 77.75 185 THR A N 1
ATOM 1456 C CA . THR A 1 185 ? -30.439 -12.412 25.879 1.00 77.75 185 THR A CA 1
ATOM 1457 C C . THR A 1 185 ? -31.283 -13.454 26.617 1.00 77.75 185 THR A C 1
ATOM 1459 O O . THR A 1 185 ? -30.778 -14.527 26.946 1.00 77.75 185 THR A O 1
ATOM 1462 N N . GLY A 1 186 ? -32.580 -13.196 26.811 1.00 78.94 186 GLY A N 1
ATOM 1463 C CA . GLY A 1 186 ? -33.517 -14.165 27.385 1.00 78.94 186 GLY A CA 1
ATOM 1464 C C . GLY A 1 186 ? -33.786 -15.352 26.455 1.00 78.94 186 GLY A C 1
ATOM 1465 O O . GLY A 1 186 ? -33.891 -16.486 26.919 1.00 78.94 186 GLY A O 1
ATOM 1466 N N . PHE A 1 187 ? -33.816 -15.122 25.139 1.00 83.12 187 PHE A N 1
ATOM 1467 C CA . PHE A 1 187 ? -33.914 -16.183 24.134 1.00 83.12 187 PHE A CA 1
ATOM 1468 C C . PHE A 1 187 ? -32.677 -17.096 24.134 1.00 83.12 187 PHE A C 1
ATOM 1470 O O . PHE A 1 187 ? -32.815 -18.319 24.119 1.00 83.12 187 PHE A O 1
ATOM 1477 N N . LEU A 1 188 ? -31.471 -16.530 24.238 1.00 81.69 188 LEU A N 1
ATOM 1478 C CA . LEU A 1 188 ? -30.230 -17.298 24.361 1.00 81.69 188 LEU A CA 1
ATOM 1479 C C . LEU A 1 188 ? -30.186 -18.112 25.663 1.00 81.69 188 LEU A C 1
ATOM 1481 O O . LEU A 1 188 ? -29.823 -19.287 25.633 1.00 81.69 188 LEU A O 1
ATOM 1485 N N . ALA A 1 189 ? -30.594 -17.526 26.794 1.00 79.38 189 ALA A N 1
ATOM 1486 C CA . ALA A 1 189 ? -30.682 -18.238 28.071 1.00 79.38 189 ALA A CA 1
ATOM 1487 C C . ALA A 1 189 ? -31.676 -19.412 28.008 1.00 79.38 189 ALA A C 1
ATOM 1489 O O . ALA A 1 189 ? -31.398 -20.494 28.525 1.00 79.38 189 ALA A O 1
ATOM 1490 N N . TRP A 1 190 ? -32.798 -19.233 27.308 1.00 82.62 190 TRP A N 1
ATOM 1491 C CA . TRP A 1 190 ? -33.772 -20.295 27.074 1.00 82.62 190 TRP A CA 1
ATOM 1492 C C . TRP A 1 190 ? -33.219 -21.435 26.207 1.00 82.62 190 TRP A C 1
ATOM 1494 O O . TRP A 1 190 ? -33.427 -22.601 26.537 1.00 82.62 190 TRP A O 1
ATOM 1504 N N . LEU A 1 191 ? -32.452 -21.129 25.153 1.00 80.12 191 LEU A N 1
ATOM 1505 C CA . LEU A 1 191 ? -31.796 -22.147 24.317 1.00 80.12 191 LEU A CA 1
ATOM 1506 C C . LEU A 1 191 ? -30.731 -22.963 25.070 1.00 80.12 191 LEU A C 1
ATOM 1508 O O . LEU A 1 191 ? -30.459 -24.098 24.685 1.00 80.12 191 LEU A O 1
ATOM 1512 N N . LYS A 1 192 ? -30.146 -22.413 26.143 1.00 77.88 192 LYS A N 1
ATOM 1513 C CA . LYS A 1 192 ? -29.134 -23.082 26.982 1.00 77.88 192 LYS A CA 1
ATOM 1514 C C . LYS A 1 192 ? -29.715 -23.990 28.075 1.00 77.88 192 LYS A C 1
ATOM 1516 O O . LYS A 1 192 ? -28.948 -24.635 28.788 1.00 77.88 192 LYS A O 1
ATOM 1521 N N . GLN A 1 193 ? -31.040 -24.074 28.218 1.00 77.06 193 GLN A N 1
ATOM 1522 C CA . GLN A 1 193 ? -31.661 -24.975 29.194 1.00 77.06 193 GLN A CA 1
ATOM 1523 C C . GLN A 1 193 ? -31.349 -26.451 28.892 1.00 77.06 193 GLN A C 1
ATOM 1525 O O . GLN A 1 193 ? -31.280 -26.863 27.734 1.00 77.06 193 GLN A O 1
ATOM 1530 N N . GLU A 1 194 ? -31.256 -27.283 29.934 1.00 62.03 194 GLU A N 1
ATOM 1531 C CA . GLU A 1 194 ? -30.924 -28.719 29.832 1.00 62.03 194 GLU A CA 1
ATOM 1532 C C . GLU A 1 194 ? -31.830 -29.498 28.863 1.00 62.03 194 GLU A C 1
ATOM 1534 O O . GLU A 1 194 ? -31.393 -30.431 28.188 1.00 62.03 194 GLU A O 1
ATOM 1539 N N . LYS A 1 195 ? -33.089 -29.068 28.712 1.00 68.75 195 LYS A N 1
ATOM 1540 C CA . LYS A 1 195 ? -34.055 -29.654 27.767 1.00 68.75 195 LYS A CA 1
ATOM 1541 C C . LYS A 1 195 ? -33.577 -29.598 26.307 1.00 68.75 195 LYS A C 1
ATOM 1543 O O . LYS A 1 195 ? -34.004 -30.418 25.492 1.00 68.75 195 LYS A O 1
ATOM 1548 N N . PHE A 1 196 ? -32.700 -28.653 25.981 1.00 70.44 196 PHE A N 1
ATOM 1549 C CA . PHE A 1 196 ? -32.201 -28.394 24.636 1.00 70.44 196 PHE A CA 1
ATOM 1550 C C . PHE A 1 196 ? -30.791 -28.942 24.371 1.00 70.44 196 PHE A C 1
ATOM 1552 O O . PHE A 1 196 ? -30.393 -29.034 23.211 1.00 70.44 196 PHE A O 1
ATOM 1559 N N . GLN A 1 197 ? -30.075 -29.415 25.398 1.00 61.66 197 GLN A N 1
ATOM 1560 C CA . GLN A 1 197 ? -28.744 -30.025 25.245 1.00 61.66 197 GLN A CA 1
ATOM 1561 C C . GLN A 1 197 ? -28.757 -31.308 24.397 1.00 61.66 197 GLN A C 1
ATOM 1563 O O . GLN A 1 197 ? -27.745 -31.683 23.814 1.00 61.66 197 GLN A O 1
ATOM 1568 N N . LYS A 1 198 ? -29.918 -31.962 24.263 1.00 60.03 198 LYS A N 1
ATOM 1569 C CA . LYS A 1 198 ? -30.095 -33.152 23.413 1.00 60.03 198 LYS A CA 1
ATOM 1570 C C . LYS A 1 198 ? -30.050 -32.865 21.907 1.00 60.03 198 LYS A C 1
ATOM 1572 O O . LYS A 1 198 ? -29.964 -33.809 21.133 1.00 60.03 198 LYS A O 1
ATOM 1577 N N . PHE A 1 199 ? -30.126 -31.604 21.477 1.00 61.38 199 PHE A N 1
ATOM 1578 C CA . PHE A 1 199 ? -30.192 -31.234 20.057 1.00 61.38 199 PHE A CA 1
ATOM 1579 C C . PHE A 1 199 ? -28.812 -31.037 19.399 1.00 61.38 199 PHE A C 1
ATOM 1581 O O . PHE A 1 199 ? -28.718 -30.257 18.461 1.00 61.38 199 PHE A O 1
ATOM 1588 N N . GLU A 1 200 ? -27.751 -31.708 19.875 1.00 61.28 200 GLU A N 1
ATOM 1589 C CA . GLU A 1 200 ? -26.400 -31.746 19.259 1.00 61.28 200 GLU A CA 1
ATOM 1590 C C . GLU A 1 200 ? -25.945 -30.405 18.633 1.00 61.28 200 GLU A C 1
ATOM 1592 O O . GLU A 1 200 ? -25.469 -30.347 17.500 1.00 61.28 200 GLU A O 1
ATOM 1597 N N . ASN A 1 201 ? -26.144 -29.290 19.350 1.00 67.56 201 ASN A N 1
ATOM 1598 C CA . ASN A 1 201 ? -25.821 -27.926 18.905 1.00 67.56 201 ASN A CA 1
ATOM 1599 C C . ASN A 1 201 ? -26.450 -27.472 17.566 1.00 67.56 201 ASN A C 1
ATOM 1601 O O . ASN A 1 201 ? -26.030 -26.451 17.019 1.00 67.56 201 ASN A O 1
ATOM 1605 N N . LYS A 1 202 ? -27.476 -28.164 17.052 1.00 81.19 202 LYS A N 1
ATOM 1606 C CA . LYS A 1 202 ? -28.230 -27.804 15.844 1.00 81.19 202 LYS A CA 1
ATOM 1607 C C . LYS A 1 202 ? -29.706 -27.579 16.163 1.00 81.19 202 LYS A C 1
ATOM 1609 O O . LYS A 1 202 ? -30.460 -28.498 16.472 1.00 81.19 202 LYS A O 1
ATOM 1614 N N . PHE A 1 203 ? -30.149 -26.343 15.980 1.00 84.38 203 PHE A N 1
ATOM 1615 C CA . PHE A 1 203 ? -31.518 -25.916 16.234 1.00 84.38 203 PHE A CA 1
ATOM 1616 C C . PHE A 1 203 ? -32.274 -25.677 14.930 1.00 84.38 203 PHE A C 1
ATOM 1618 O O . PHE A 1 203 ? -31.774 -25.023 14.017 1.00 84.38 203 PHE A O 1
ATOM 1625 N N . VAL A 1 204 ? -33.506 -26.183 14.846 1.00 86.50 204 VAL A N 1
ATOM 1626 C CA . VAL A 1 204 ? -34.401 -25.974 13.697 1.00 86.50 204 VAL A CA 1
ATOM 1627 C C . VAL A 1 204 ? -35.509 -25.001 14.092 1.00 86.50 204 VAL A C 1
ATOM 1629 O O . VAL A 1 204 ? -36.258 -25.257 15.037 1.00 86.50 204 VAL A O 1
ATOM 1632 N N . VAL A 1 205 ? -35.671 -23.913 13.334 1.00 85.00 205 VAL A N 1
ATOM 1633 C CA . VAL A 1 205 ? -36.609 -22.815 13.651 1.00 85.00 205 VAL A CA 1
ATOM 1634 C C . VAL A 1 205 ? -38.050 -23.315 13.790 1.00 85.00 205 VAL A C 1
ATOM 1636 O O . VAL A 1 205 ? -38.764 -22.922 14.710 1.00 85.00 205 VAL A O 1
ATOM 1639 N N . ARG A 1 206 ? -38.477 -24.244 12.923 1.00 83.38 206 ARG A N 1
ATOM 1640 C CA . ARG A 1 206 ? -39.824 -24.842 12.989 1.00 83.38 206 ARG A CA 1
ATOM 1641 C C . ARG A 1 206 ? -40.065 -25.631 14.277 1.00 83.38 206 ARG A C 1
ATOM 1643 O O . ARG A 1 206 ? -41.180 -25.616 14.786 1.00 83.38 206 ARG A O 1
ATOM 1650 N N . VAL A 1 207 ? -39.039 -26.305 14.796 1.00 81.94 207 VAL A N 1
ATOM 1651 C CA . VAL A 1 207 ? -39.128 -27.090 16.037 1.00 81.94 207 VAL A CA 1
ATOM 1652 C C . VAL A 1 207 ? -39.191 -26.155 17.243 1.00 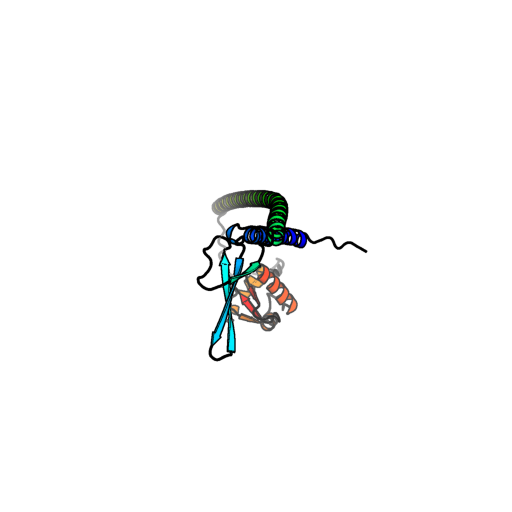81.94 207 VAL A C 1
ATOM 1654 O O . VAL A 1 207 ? -39.988 -26.373 18.153 1.00 81.94 207 VAL A O 1
ATOM 1657 N N . LEU A 1 208 ? -38.421 -25.065 17.221 1.00 82.81 208 LEU A N 1
ATOM 1658 C CA . LEU A 1 208 ? -38.456 -24.042 18.267 1.00 82.81 208 LEU A CA 1
ATOM 1659 C C . LEU A 1 208 ? -39.794 -23.294 18.316 1.00 82.81 208 LEU A C 1
ATOM 1661 O O . LEU A 1 208 ? -40.308 -23.065 19.405 1.00 82.81 208 LEU A O 1
ATOM 1665 N N . ALA A 1 209 ? -40.411 -23.003 17.165 1.00 82.31 209 ALA A N 1
ATOM 1666 C CA . ALA A 1 209 ? -41.732 -22.366 17.094 1.00 82.31 209 ALA A CA 1
ATOM 1667 C C . ALA A 1 209 ? -42.860 -23.216 17.715 1.00 82.31 209 ALA A C 1
ATOM 1669 O O . ALA A 1 209 ? -43.906 -22.699 18.112 1.00 82.31 209 ALA A O 1
ATOM 1670 N N . GLN A 1 210 ? -42.665 -24.534 17.810 1.00 79.69 210 GLN A N 1
ATOM 1671 C CA . GLN A 1 210 ? -43.616 -25.432 18.467 1.00 79.69 210 GLN A CA 1
ATOM 1672 C C . GLN A 1 210 ? -43.461 -25.443 19.993 1.00 79.69 210 GLN A C 1
ATOM 1674 O O . GLN A 1 210 ? -44.413 -25.810 20.689 1.00 79.69 210 GLN A O 1
ATOM 1679 N N . GLN A 1 211 ? -42.301 -25.030 20.514 1.00 78.44 211 GLN A N 1
ATOM 1680 C CA . GLN A 1 211 ? -42.031 -24.979 21.947 1.00 78.44 211 GLN A CA 1
ATOM 1681 C C . GLN A 1 211 ? -42.547 -23.676 22.571 1.00 78.44 211 GLN A C 1
ATOM 1683 O O . GLN A 1 211 ? -42.588 -22.617 21.947 1.00 78.44 211 GLN A O 1
ATOM 1688 N N . SER A 1 212 ? -42.981 -23.762 23.827 1.00 70.44 212 SER A N 1
ATOM 1689 C CA . SER A 1 212 ? -43.423 -22.604 24.601 1.00 70.44 212 SER A CA 1
ATOM 1690 C C . SER A 1 212 ? -42.217 -21.840 25.147 1.00 70.44 212 SER A C 1
ATOM 1692 O O . SER A 1 212 ? -41.466 -22.375 25.962 1.00 70.44 212 SER A O 1
ATOM 1694 N N . PHE A 1 213 ? -42.073 -20.583 24.732 1.00 65.00 213 PHE A N 1
ATOM 1695 C CA . PHE A 1 213 ? -41.166 -19.613 25.337 1.00 65.00 213 PHE A CA 1
ATOM 1696 C C . PHE A 1 213 ? -41.926 -18.886 26.461 1.00 65.00 213 PHE A C 1
ATOM 1698 O O . PHE A 1 213 ? -42.942 -18.234 26.199 1.00 65.00 213 PHE A O 1
ATOM 1705 N N . PRO A 1 214 ? -41.443 -19.011 27.707 1.00 58.88 214 PRO A N 1
ATOM 1706 C CA . PRO A 1 214 ? -42.155 -19.204 28.989 1.00 58.88 214 PRO A CA 1
ATOM 1707 C C . PRO A 1 214 ? -43.672 -19.480 29.004 1.00 58.88 214 PRO A C 1
ATOM 1709 O O . PRO A 1 214 ? -44.109 -20.419 29.656 1.00 58.88 214 PRO A O 1
ATOM 1712 N N . GLN A 1 215 ? -44.501 -18.695 28.314 1.00 64.12 215 GLN A N 1
ATOM 1713 C CA . GLN A 1 215 ? -45.967 -18.833 28.298 1.00 64.12 215 GLN A CA 1
ATOM 1714 C C . GLN A 1 215 ? -46.609 -18.522 26.929 1.00 64.12 215 GLN A C 1
ATOM 1716 O O . GLN A 1 215 ? -47.833 -18.496 26.807 1.00 64.12 215 GLN A O 1
ATOM 1721 N N . LYS A 1 216 ? -45.815 -18.287 25.873 1.00 73.31 216 LYS A N 1
ATOM 1722 C CA . LYS A 1 216 ? -46.300 -18.003 24.512 1.00 73.31 216 LYS A CA 1
ATOM 1723 C C . LYS A 1 216 ? -45.452 -18.747 23.475 1.00 73.31 216 LYS A C 1
ATOM 1725 O O . LYS A 1 216 ? -44.243 -18.882 23.626 1.00 73.31 216 LYS A O 1
ATOM 1730 N N . LYS A 1 217 ? -46.085 -19.236 22.407 1.00 79.75 217 LYS A N 1
ATOM 1731 C CA . LYS A 1 217 ? -45.361 -19.740 21.232 1.00 79.75 217 LYS A CA 1
ATOM 1732 C C . LYS A 1 217 ? -44.844 -18.552 20.427 1.00 79.75 217 LYS A C 1
ATOM 1734 O O . LYS A 1 217 ? -45.630 -17.664 20.095 1.00 79.75 217 LYS A O 1
ATOM 1739 N N . LEU A 1 218 ? -43.544 -18.534 20.154 1.00 81.81 218 LEU A N 1
ATOM 1740 C CA . LEU A 1 218 ? -42.943 -17.543 19.268 1.00 81.81 218 LEU A CA 1
ATOM 1741 C C . LEU A 1 218 ? -43.266 -17.902 17.817 1.00 81.81 218 LEU A C 1
ATOM 1743 O O . LEU A 1 218 ? -43.268 -19.076 17.437 1.00 81.81 218 LEU A O 1
ATOM 1747 N N . SER A 1 219 ? -43.549 -16.888 17.008 1.00 85.19 219 SER A N 1
ATOM 1748 C CA . SER A 1 219 ? -43.678 -17.068 15.565 1.00 85.19 219 SER A CA 1
ATOM 1749 C C . SER A 1 219 ? -42.315 -17.389 14.941 1.00 85.19 219 SER A C 1
ATOM 1751 O O . SER A 1 219 ? -41.259 -17.060 15.484 1.00 85.19 219 SER A O 1
ATOM 1753 N N . THR A 1 220 ? -42.315 -18.025 13.770 1.00 84.81 220 THR A N 1
ATOM 1754 C CA . THR A 1 220 ? -41.066 -18.331 13.052 1.00 84.81 220 THR A CA 1
ATOM 1755 C C . THR A 1 220 ? -40.296 -17.072 12.651 1.00 84.81 220 THR A C 1
ATOM 1757 O O . THR A 1 220 ? -39.079 -17.127 12.511 1.00 84.81 220 THR A O 1
ATOM 1760 N N . GLU A 1 221 ? -40.991 -15.951 12.459 1.00 84.69 221 GLU A N 1
ATOM 1761 C CA . GLU A 1 221 ? -40.392 -14.658 12.111 1.00 84.69 22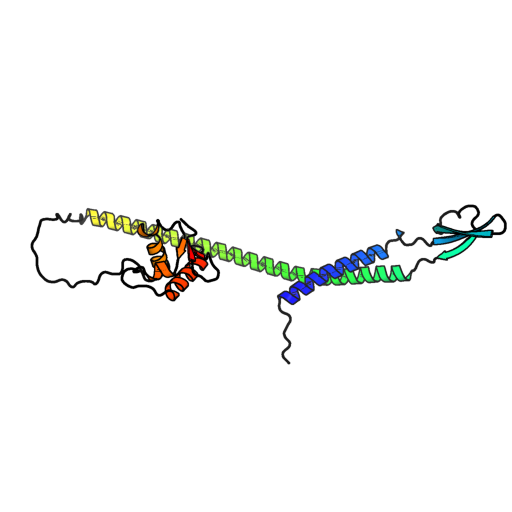1 GLU A CA 1
ATOM 1762 C C . GLU A 1 221 ? -39.697 -14.014 13.316 1.00 84.69 221 GLU A C 1
ATOM 1764 O O . GLU A 1 221 ? -38.545 -13.612 13.189 1.00 84.69 221 GLU A O 1
ATOM 1769 N N . GLU A 1 222 ? -40.326 -14.028 14.497 1.00 84.62 222 GLU A N 1
ATOM 1770 C CA . GLU A 1 222 ? -39.716 -13.546 15.751 1.00 84.62 222 GLU A CA 1
ATOM 1771 C C . GLU A 1 222 ? -38.474 -14.365 16.141 1.00 84.62 222 GLU A C 1
ATOM 1773 O O . GLU A 1 222 ? -37.478 -13.826 16.616 1.00 84.62 222 GLU A O 1
ATOM 1778 N N . ILE A 1 223 ? -38.490 -15.683 15.913 1.00 85.81 223 ILE A N 1
ATOM 1779 C CA . ILE A 1 223 ? -37.308 -16.521 16.165 1.00 85.81 223 ILE A CA 1
ATOM 1780 C C . ILE A 1 223 ? -36.172 -16.144 15.210 1.00 85.81 223 ILE A C 1
ATOM 1782 O O . ILE A 1 223 ? -35.024 -16.053 15.633 1.00 85.81 223 ILE A O 1
ATOM 1786 N N . ARG A 1 224 ? -36.473 -15.906 13.927 1.00 88.06 224 ARG A N 1
ATOM 1787 C CA . ARG A 1 224 ? -35.454 -15.493 12.953 1.00 88.06 224 ARG A CA 1
ATOM 1788 C C . ARG A 1 224 ? -34.855 -14.136 13.297 1.00 88.06 224 ARG A C 1
ATOM 1790 O O . ARG A 1 224 ? -33.642 -14.013 13.195 1.00 88.06 224 ARG A O 1
ATOM 1797 N N . SER A 1 225 ? -35.660 -13.167 13.740 1.00 88.19 225 SER A N 1
ATOM 1798 C CA . SER A 1 225 ? -35.135 -11.861 14.153 1.00 88.19 225 SER A CA 1
ATOM 1799 C C . SER A 1 225 ? -34.207 -11.982 15.358 1.00 88.19 225 SER A C 1
ATOM 1801 O O . SER A 1 225 ? -33.112 -11.432 15.333 1.00 88.19 225 SER A O 1
ATOM 1803 N N . PHE A 1 226 ? -34.576 -12.780 16.367 1.00 86.75 226 PHE A N 1
ATOM 1804 C CA . PHE A 1 226 ? -33.700 -13.014 17.517 1.00 86.75 226 PHE A CA 1
ATOM 1805 C C . PHE A 1 226 ? -32.403 -13.729 17.137 1.00 86.75 226 PHE A C 1
ATOM 1807 O O . PHE A 1 226 ? -31.341 -13.387 17.646 1.00 86.75 226 PHE A O 1
ATOM 1814 N N . VAL A 1 227 ? -32.457 -14.702 16.226 1.00 86.94 227 VAL A N 1
ATOM 1815 C CA . VAL A 1 227 ? -31.245 -15.384 15.755 1.00 86.94 227 VAL A CA 1
ATOM 1816 C C . VAL A 1 227 ? -30.378 -14.450 14.909 1.00 86.94 227 VAL A C 1
ATOM 1818 O O . VAL A 1 227 ? -29.165 -14.470 15.070 1.00 86.94 227 VAL A O 1
ATOM 1821 N N . ASP A 1 228 ? -30.963 -13.600 14.064 1.00 87.38 228 ASP A N 1
ATOM 1822 C CA . ASP A 1 228 ? -30.218 -12.604 13.284 1.00 87.38 228 ASP A CA 1
ATOM 1823 C C . ASP A 1 228 ? -29.480 -11.603 14.186 1.00 87.38 228 ASP A C 1
ATOM 1825 O O . ASP A 1 228 ? -28.314 -11.300 13.934 1.00 87.38 228 ASP A O 1
ATOM 1829 N N . GLU A 1 229 ? -30.112 -11.143 15.267 1.00 86.62 229 GLU A N 1
ATOM 1830 C CA . GLU A 1 229 ? -29.453 -10.309 16.280 1.00 86.62 229 GLU A CA 1
ATOM 1831 C C . GLU A 1 229 ? -28.323 -11.069 16.992 1.00 86.62 229 GLU A C 1
ATOM 1833 O O . GLU A 1 229 ? -27.235 -10.532 17.184 1.00 86.62 229 GLU A O 1
ATOM 1838 N N . LEU A 1 230 ? -28.519 -12.349 17.321 1.00 85.94 230 LEU A N 1
ATOM 1839 C CA . LEU A 1 230 ? -27.476 -13.171 17.945 1.00 85.94 230 LEU A CA 1
ATOM 1840 C C . LEU A 1 230 ? -26.312 -13.524 17.000 1.00 85.94 230 LEU A C 1
ATOM 1842 O O . LEU A 1 230 ? -25.202 -13.771 17.475 1.00 85.94 230 LEU A O 1
ATOM 1846 N N . VAL A 1 231 ? -26.538 -13.531 15.683 1.00 87.62 231 VAL A N 1
ATOM 1847 C CA . VAL A 1 231 ? -25.488 -13.677 14.660 1.00 87.62 231 VAL A CA 1
ATOM 1848 C C . VAL A 1 231 ? -24.620 -12.421 14.590 1.00 87.62 231 VAL A C 1
ATOM 1850 O O . VAL A 1 231 ? -23.406 -12.540 14.457 1.00 87.62 231 VAL A O 1
ATOM 1853 N N . GLN A 1 232 ? -25.204 -11.225 14.737 1.00 86.31 232 GLN A N 1
ATOM 1854 C CA . GLN A 1 232 ? -24.439 -9.968 14.777 1.00 86.31 232 GLN A CA 1
ATOM 1855 C C . GLN A 1 232 ? -23.488 -9.890 15.978 1.00 86.31 232 GLN A C 1
ATOM 1857 O O . GLN A 1 232 ? -22.444 -9.255 15.886 1.00 86.31 232 GLN A O 1
ATOM 1862 N N . VAL A 1 233 ? -23.839 -10.551 17.085 1.00 83.06 233 VAL A N 1
ATOM 1863 C CA . VAL A 1 233 ? -23.025 -10.631 18.313 1.00 83.06 233 VAL A CA 1
ATOM 1864 C C . VAL A 1 233 ? -22.144 -11.897 18.328 1.00 83.06 233 VAL A C 1
ATOM 1866 O O . VAL A 1 233 ? -21.605 -12.276 19.364 1.00 83.06 233 VAL A O 1
ATOM 1869 N N . 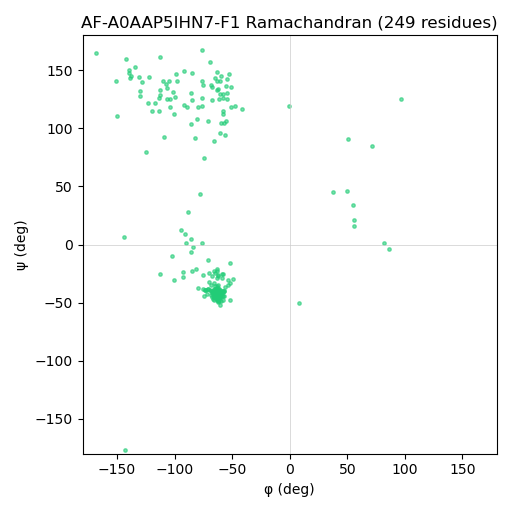GLU A 1 234 ? -22.019 -12.589 17.188 1.00 83.31 234 GLU A N 1
ATOM 1870 C CA . GLU A 1 234 ? -21.182 -13.786 16.991 1.00 83.31 234 GLU A CA 1
ATOM 1871 C C . GLU A 1 234 ? -21.466 -14.948 17.970 1.00 83.31 234 GLU A C 1
ATOM 1873 O O . GLU A 1 234 ? -20.652 -15.851 18.154 1.00 83.31 234 GLU A O 1
ATOM 1878 N N . GLN A 1 235 ? -22.651 -14.984 18.589 1.00 82.50 235 GLN A N 1
ATOM 1879 C CA . GLN A 1 235 ? -23.042 -16.060 19.512 1.00 82.50 235 GLN A CA 1
ATOM 1880 C C . GLN A 1 235 ? -23.629 -17.273 18.777 1.00 82.50 235 GLN A C 1
ATOM 1882 O O . GLN A 1 235 ? -23.642 -18.389 19.305 1.00 82.50 235 GLN A O 1
ATOM 1887 N N . VAL A 1 236 ? -24.148 -17.060 17.565 1.00 85.69 236 VAL A N 1
ATOM 1888 C CA . VAL A 1 236 ? -24.904 -18.037 16.773 1.00 85.69 236 VAL A CA 1
ATOM 1889 C C . VAL A 1 236 ? -24.497 -17.940 15.303 1.00 85.69 236 VAL A C 1
ATOM 1891 O O . VAL A 1 236 ? -24.132 -16.873 14.825 1.00 85.69 236 VAL A O 1
ATOM 1894 N N . SER A 1 237 ? -24.568 -19.050 14.569 1.00 88.56 237 SER A N 1
ATOM 1895 C CA . SER A 1 237 ? -24.329 -19.097 13.124 1.00 88.56 237 SER A CA 1
ATOM 1896 C C . SER A 1 237 ? -25.461 -19.830 12.411 1.00 88.56 237 SER A C 1
ATOM 1898 O O . SER A 1 237 ? -25.869 -20.920 12.825 1.00 88.56 237 SER A O 1
ATOM 1900 N N . TRP A 1 238 ? -25.972 -19.235 11.332 1.00 91.31 238 TRP A N 1
ATOM 1901 C CA . TRP A 1 238 ? -26.901 -19.900 10.421 1.00 91.31 238 TRP A CA 1
ATOM 1902 C 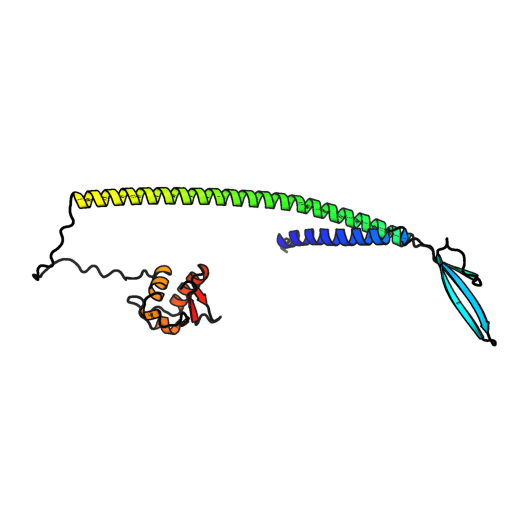C . TRP A 1 238 ? -26.189 -21.030 9.672 1.00 91.31 238 TRP A C 1
ATOM 1904 O O . TRP A 1 238 ? -25.073 -20.855 9.190 1.00 91.31 238 TRP A O 1
ATOM 1914 N N . LEU A 1 239 ? -26.842 -22.188 9.567 1.00 87.06 239 LEU A N 1
ATOM 1915 C CA . LEU A 1 239 ? -26.317 -23.341 8.829 1.00 87.06 239 LEU A CA 1
ATOM 1916 C C . LEU A 1 239 ? -26.788 -23.367 7.371 1.00 87.06 239 LEU A C 1
ATOM 1918 O O . LEU A 1 239 ? -26.116 -23.963 6.536 1.00 87.06 239 LEU A O 1
ATOM 1922 N N . ASP A 1 240 ? -27.915 -22.714 7.081 1.00 87.12 240 ASP A N 1
ATOM 1923 C CA . ASP A 1 240 ? -28.558 -22.703 5.768 1.00 87.12 240 ASP A CA 1
ATOM 1924 C C . ASP A 1 240 ? -28.902 -21.264 5.349 1.00 87.12 240 ASP A C 1
ATOM 1926 O O . ASP A 1 240 ? -29.347 -20.460 6.176 1.00 87.12 240 ASP A O 1
ATOM 1930 N N . GLU A 1 241 ? -28.789 -20.956 4.053 1.00 81.50 241 GLU A N 1
ATOM 1931 C CA . GLU A 1 241 ? -29.145 -19.640 3.487 1.00 81.50 241 GLU A CA 1
ATOM 1932 C C . GLU A 1 241 ? -30.638 -19.305 3.658 1.00 81.50 241 GLU A C 1
ATOM 1934 O O . GLU A 1 241 ? -31.019 -18.142 3.785 1.00 81.50 241 GLU A O 1
ATOM 1939 N N . GLU A 1 242 ? -31.493 -20.328 3.753 1.00 85.31 242 GLU A N 1
ATOM 1940 C CA . GLU A 1 242 ? -32.937 -20.186 3.983 1.00 85.31 242 GLU A CA 1
ATOM 1941 C C . GLU A 1 242 ? -33.306 -19.836 5.440 1.00 85.31 242 GLU A C 1
ATOM 1943 O O . GLU A 1 242 ? -34.494 -19.740 5.779 1.00 85.31 242 GLU A O 1
ATOM 1948 N N . LYS A 1 243 ? -32.311 -19.670 6.329 1.00 88.06 243 LYS A N 1
ATOM 1949 C CA . LYS A 1 243 ? -32.497 -19.384 7.764 1.00 88.06 243 LYS A CA 1
ATOM 1950 C C . LYS A 1 243 ? -33.483 -20.350 8.427 1.00 88.06 243 LYS A C 1
ATOM 1952 O O . LYS A 1 243 ? -34.437 -19.962 9.116 1.00 88.06 243 LYS A O 1
ATOM 1957 N N . SER A 1 244 ? -33.298 -21.635 8.139 1.00 85.31 244 SER A N 1
ATOM 1958 C CA . SER A 1 244 ? -34.145 -22.732 8.612 1.00 85.31 244 SER A CA 1
ATOM 1959 C C . SER A 1 244 ? -33.520 -23.465 9.805 1.00 85.31 244 SER A C 1
ATOM 1961 O O . SER A 1 244 ? -34.256 -23.921 10.691 1.00 85.31 244 SER A O 1
ATOM 1963 N N . SER A 1 245 ? -32.185 -23.520 9.875 1.00 88.56 245 SER A N 1
ATOM 1964 C CA . SER A 1 245 ? -31.437 -24.105 10.985 1.00 88.56 245 SER A CA 1
ATOM 1965 C C . SER A 1 245 ? -30.188 -23.300 11.368 1.00 88.56 245 SER A C 1
ATOM 1967 O O . SER A 1 245 ? -29.571 -22.646 10.527 1.00 88.56 245 SER A O 1
ATOM 1969 N N . PHE A 1 246 ? -29.832 -23.316 12.654 1.00 89.31 246 PHE A N 1
ATOM 1970 C CA . PHE A 1 246 ? -28.700 -22.568 13.209 1.00 89.31 246 PHE A CA 1
ATOM 1971 C C . PHE A 1 246 ? -27.966 -23.361 14.297 1.00 89.31 246 PHE A C 1
ATOM 1973 O O . PHE A 1 246 ? -28.527 -24.284 14.892 1.00 89.31 246 PHE A O 1
ATOM 1980 N N . ARG A 1 247 ? -26.711 -22.989 14.566 1.00 86.88 247 ARG A N 1
ATOM 1981 C CA . ARG A 1 247 ? -25.866 -23.546 15.633 1.00 86.88 247 ARG A CA 1
ATOM 1982 C C . ARG A 1 247 ? -25.398 -22.468 16.599 1.00 86.88 247 ARG A C 1
ATOM 1984 O O . ARG A 1 247 ? -25.081 -21.360 16.176 1.00 86.88 247 ARG A O 1
ATOM 1991 N N . LEU A 1 248 ? -25.296 -22.807 17.878 1.00 84.88 248 LEU A N 1
ATOM 1992 C CA . LEU A 1 248 ? -24.636 -21.951 18.867 1.00 84.88 248 LEU A CA 1
ATOM 1993 C C . LEU A 1 248 ? -23.110 -22.056 18.675 1.00 84.88 248 LEU A C 1
ATOM 1995 O O . LEU A 1 248 ? -22.598 -23.146 18.411 1.00 84.88 248 LEU A O 1
ATOM 1999 N N . LEU A 1 249 ? -22.392 -20.932 18.739 1.00 77.50 249 LEU A N 1
ATOM 2000 C CA . LEU A 1 249 ? -20.936 -20.880 18.528 1.00 77.50 249 LEU A CA 1
ATOM 2001 C C . LEU A 1 249 ? -20.138 -21.005 19.833 1.00 77.50 249 LEU A C 1
ATOM 2003 O O . LEU A 1 249 ? -19.047 -21.565 19.805 1.00 77.50 249 LEU A O 1
ATOM 2007 N N . ASN A 1 250 ? -20.715 -20.580 20.959 1.00 62.69 250 ASN A N 1
ATOM 2008 C CA . ASN A 1 250 ? -20.148 -20.747 22.297 1.00 62.69 250 ASN A CA 1
ATOM 2009 C C . ASN A 1 250 ? -20.962 -21.775 23.092 1.00 62.69 250 ASN A C 1
ATOM 2011 O O . ASN A 1 250 ? -21.970 -21.428 23.723 1.00 62.69 250 ASN A O 1
ATOM 2015 N N . SER A 1 251 ? -20.530 -23.035 23.017 1.00 52.19 251 SER A N 1
ATOM 2016 C CA . SER A 1 251 ? -20.870 -24.081 23.988 1.00 52.19 251 SER A CA 1
ATOM 2017 C C . SER A 1 251 ? -19.932 -24.000 25.182 1.00 52.19 251 SER A C 1
ATOM 2019 O O . SER A 1 251 ? -18.712 -24.130 24.930 1.00 52.19 251 SER A O 1
#

Mean predicted aligned error: 20.87 Å

Nearest PDB structures (foldseek):
  6r10-assembly1_G  TM=2.591E-01  e=3.111E-01  Thermus thermophilus HB8
  3aon-assembly1_A  TM=2.874E-01  e=2.926E-01  Enterococcus hirae
  6rw9-assembly1_A  TM=4.567E-01  e=9.706E+00  Morganella morganii subsp. morganii
  2mqb-assembly1_A  TM=2.325E-01  e=1.848E+00  Staphylococcus aureus subsp. aureus Mu50

Organism: NCBI:txid2712845